Protein 3MOY (pdb70)

CATH classification: 3.90.226.10 (+1 more: 1.10.12.10)

Solvent-accessible surface area: 13734 Å² total; per-residue (Å²): 135,136,45,115,11,10,34,54,50,138,60,52,85,19,0,0,14,0,98,2,58,51,74,156,32,54,2,8,11,20,79,63,0,8,61,20,0,21,59,4,0,125,76,6,34,90,33,64,142,4,3,0,0,0,1,11,7,51,159,142,0,0,0,25,15,20,18,79,87,79,47,112,110,63,43,118,108,70,26,198,123,174,96,45,34,50,14,4,78,26,2,55,133,6,110,19,15,4,0,0,0,0,7,8,98,0,36,4,6,0,0,4,0,0,23,15,10,58,42,8,0,0,0,76,62,0,83,0,0,0,34,14,72,95,96,70,91,120,12,56,10,15,0,45,97,81,0,47,135,43,15,32,145,85,55,5,103,46,0,19,111,88,20,84,45,0,57,0,120,18,0,77,151,38,48,13,12,56,112,60,19,74,39,100,65,10,76,103,44,0,20,63,11,0,56,160,38,17,175,80,10,56,17,34,17,65,28,88,19,46,23,109,69,38,67,120,129,94,94,141,68,13,16,86,150,72,89,108,96,31,112,135,61,40,92,136,30,92,5,41,77,22,20,100,47,0,164,144,105,101,94,105,48,128,66,94,41,217

Nearest PDB structures (foldseek):
  3moy-assembly1_A  TM=1.004E+00  e=5.492E-53  Mycolicibacterium smegmatis MC2 155
  3h81-assembly1_A  TM=9.900E-01  e=4.113E-39  Mycobacterium tuberculosis
  4fjw-assembly1_D  TM=9.930E-01  e=7.197E-39  Mycobacterium tuberculosis
  1dub-assembly1_B  TM=9.863E-01  e=5.564E-36  Rattus norvegicus
  2hw5-assembly1_F  TM=9.812E-01  e=2.473E-35  Homo sapiens

Foldseek 3Di:
DDADFWDWDDPDWQEIEIEGHPVVQLSAAEPSNLVVVLVSLVVLLPDPRHQEYEQAYDQAHRHAYHRCVRVVPDDVVVCVVVVPCVSVVVSLVRQHAYEYQTHHEQEQVSLLSNLSGDAYEYAQRYKYAYAVVVVVGFHDRQLQPSVCVFQNDVVSCCRGVVVGIDGPVRCVVRGSHDYYDHSVCRVVVRVVVSVVSSQAARLVNSLVSVLVVCPSVDPPVVSVVVNVVSVVVCVVDPRVVQVVVCVVVVHDGDHDDD

Organism: Mycolicibacterium smegmatis (strain ATCC 700084 / mc(2)155) (NCBI:txid246196)

Sequence (258 aa):
TTYTTIATSRPVAGVGLIRLDRPDALNALNQQTLEAEVLDAARDFDADLEEIGAIVVTGSERAFAAGADIAEMMVTLLTPHQARERRNLLSSGWDSLTQQVRKPIVAAVAGYALGGGCELAMLCDLVIAADTARFGQPEITLGILPGLGGTQRLTRAVGKAKAMDLCLTGRSLTAEEAERVGLVSRIVPAADLLDEALAVAQRIARMSRPAGRAVKDDAINEAFERPLSSAGMRYYERDAFYAMFDTHDQTEGMTAFLEKRTPEFTDR

Secondary structure (DSSP, 8-state):
---SSEEEE--STTEEEEE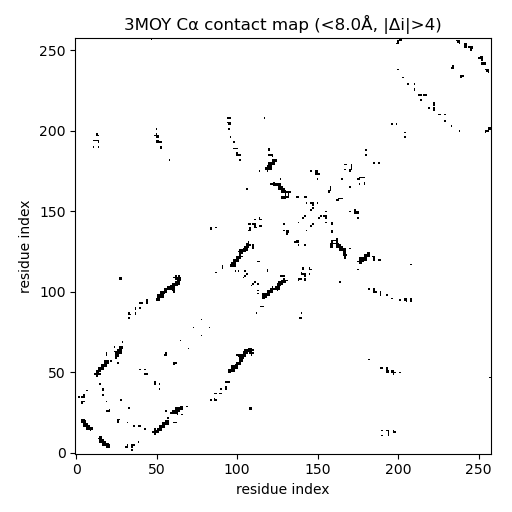E--GGGTT-B-HHHHHHHHHHHHHHHH-TT--EEEEE--SSEEEESB-HHHHTT--HHHHHHTTTTHHHHHHTT--S-EEEEE-BEEETHHHHHHHHSSEEEEETT-EEE-GGGGGT---SSSTTTHHHHHH-HHHHHHHHHH-PEEEHHHHHHTTS-SEEE-GGGHHHHHHHHHHHHHHS-HHHHHHHHHHHHHTTTS-HHHHHHHHHHHHHHHTTSHHHHHHHHHHHTTS-------

Radius of gyration: 18.88 Å; Cα contacts (8 Å, |Δi|>4): 496; chains: 1; bounding box: 62×43×39 Å

B-factor: mean 20.37, std 8.09, range [9.11, 55.42]

InterPro domains:
  IPR001753 Enoyl-CoA hydratase/isomerase-like domain [PF00378] (14-259)
  IPR014748 Enoyl-CoA hydratase, C-terminal [G3DSA:1.10.12.10] (202-259)
  IPR018376 Enoyl-CoA hydratase/isomerase, conserved site [PS00166] (100-120)
  IPR029045 ClpP/crotonase-like domain superfamily [SSF52096] (2-259)

Structure (mmCIF, N/CA/C/O backbone):
data_3MOY
#
_entry.id   3MOY
#
_cell.length_a   84.880
_cell.length_b   84.880
_cell.length_c   63.540
_cell.angle_alpha   90.000
_cell.angle_beta   90.000
_cell.angle_gamma   120.000
#
_symmetry.space_group_name_H-M   'P 63'
#
loop_
_entity.id
_entity.type
_entity.pdbx_description
1 polymer 'Probable enoyl-CoA hydratase'
2 non-polymer 'SULFATE ION'
3 non-polymer 2-AMINO-2-HYDROXYMETHYL-PROPANE-1,3-DIOL
4 non-polymer 1,2-ETHANEDIOL
5 non-polymer GLYCEROL
6 non-polymer 'SODIUM ION'
7 water water
#
loop_
_atom_site.group_PDB
_atom_site.id
_atom_site.type_symbol
_atom_site.label_atom_id
_atom_site.label_alt_id
_atom_site.label_comp_id
_atom_site.label_asym_id
_atom_site.label_entity_id
_atom_site.label_seq_id
_atom_site.pdbx_PDB_ins_code
_atom_site.Cartn_x
_atom_site.Cartn_y
_atom_site.Cartn_z
_atom_site.occupancy
_atom_site.B_iso_or_equiv
_atom_site.auth_seq_id
_atom_site.auth_comp_id
_atom_site.auth_asym_id
_atom_site.auth_atom_id
_atom_site.pdbx_PDB_model_num
ATOM 1 N N . THR A 1 6 ? 41.335 64.833 27.718 1.00 42.83 2 THR A N 1
ATOM 2 C CA . THR A 1 6 ? 39.962 64.489 27.255 1.00 42.12 2 THR A CA 1
ATOM 3 C C . THR A 1 6 ? 39.027 64.376 28.458 1.00 41.43 2 THR A C 1
ATOM 4 O O . THR A 1 6 ? 39.403 63.810 29.493 1.00 41.74 2 THR A O 1
ATOM 8 N N . THR A 1 7 ? 37.821 64.931 28.325 1.00 40.36 3 THR A N 1
ATOM 9 C CA . THR A 1 7 ? 36.810 64.802 29.375 1.00 38.75 3 THR A CA 1
ATOM 10 C C . THR A 1 7 ? 35.901 63.619 29.063 1.00 36.36 3 THR A C 1
ATOM 11 O O . THR A 1 7 ? 35.431 63.455 27.933 1.00 36.76 3 THR A O 1
ATOM 15 N N . TYR A 1 8 ? 35.672 62.791 30.072 1.00 33.39 4 TYR A N 1
ATOM 16 C CA . TYR A 1 8 ? 34.831 61.619 29.910 1.00 30.26 4 TYR A CA 1
ATOM 17 C C . TYR A 1 8 ? 33.620 61.725 30.810 1.00 29.61 4 TYR A C 1
ATOM 18 O O . TYR A 1 8 ? 33.667 62.401 31.850 1.00 30.31 4 TYR A O 1
ATOM 27 N N . THR A 1 9 ? 32.540 61.058 30.416 1.00 27.89 5 THR A N 1
ATOM 28 C CA . THR A 1 9 ? 31.297 61.092 31.182 1.00 27.66 5 THR A CA 1
ATOM 29 C C . THR A 1 9 ? 31.029 59.840 32.024 1.00 26.31 5 THR A C 1
ATOM 30 O O . THR A 1 9 ? 30.233 59.890 32.970 1.00 26.58 5 THR A O 1
ATOM 34 N N . THR A 1 10 ? 31.684 58.719 31.694 1.00 24.52 6 THR A N 1
ATOM 35 C CA . THR A 1 10 ? 31.392 57.444 32.381 1.00 23.24 6 THR A CA 1
ATOM 36 C C . THR A 1 10 ? 32.606 56.796 33.024 1.00 22.42 6 THR A C 1
ATOM 37 O O . THR A 1 10 ? 32.478 55.759 33.683 1.00 22.58 6 THR A O 1
ATOM 41 N N . ILE A 1 11 ? 33.772 57.389 32.813 1.00 22.02 7 ILE A N 1
ATOM 42 C CA . ILE A 1 11 ? 35.025 56.889 33.384 1.00 21.48 7 ILE A CA 1
ATOM 43 C C . ILE A 1 11 ? 35.891 58.034 33.897 1.00 22.60 7 ILE A C 1
ATOM 44 O O . ILE A 1 11 ? 35.709 59.199 33.509 1.00 22.91 7 ILE A O 1
ATOM 49 N N . ALA A 1 12 ? 36.836 57.698 34.772 1.00 22.57 8 ALA A N 1
ATOM 50 C CA . ALA A 1 12 ? 37.831 58.637 35.262 1.00 23.32 8 ALA A CA 1
ATOM 51 C C . ALA A 1 12 ? 39.198 58.039 34.987 1.00 23.10 8 ALA A C 1
ATOM 52 O O . ALA A 1 12 ? 39.457 56.892 35.359 1.00 23.17 8 ALA A O 1
ATOM 54 N N . THR A 1 13 ? 40.063 58.798 34.320 1.00 22.62 9 THR A N 1
ATOM 55 C CA . THR A 1 13 ? 41.415 58.344 34.029 1.00 22.33 9 THR A CA 1
ATOM 56 C C . THR A 1 13 ? 42.442 59.113 34.835 1.00 22.44 9 THR A C 1
ATOM 57 O O . THR A 1 13 ? 42.219 60.288 35.201 1.00 23.23 9 THR A O 1
ATOM 61 N N . SER A 1 14 ? 43.571 58.463 35.097 1.00 21.83 10 SER A N 1
ATOM 62 C CA . SER A 1 14 ? 44.657 59.058 35.864 1.00 21.90 10 SER A CA 1
ATOM 63 C C . SER A 1 14 ? 45.981 58.329 35.624 1.00 21.84 10 SER A C 1
ATOM 64 O O . SER A 1 14 ? 46.005 57.248 35.012 1.00 20.24 10 SER A O 1
ATOM 67 N N . ARG A 1 15 ? 47.078 58.905 36.125 1.00 22.59 11 ARG A N 1
ATOM 68 C CA . ARG A 1 15 ? 48.406 58.279 36.122 1.00 23.43 11 ARG A CA 1
ATOM 69 C C . ARG A 1 15 ? 48.902 58.233 37.566 1.00 23.52 11 ARG A C 1
ATOM 70 O O . ARG A 1 15 ? 49.724 59.077 37.995 1.00 24.10 11 ARG A O 1
ATOM 78 N N . PRO A 1 16 ? 48.384 57.278 38.360 1.00 22.91 12 PRO A N 1
ATOM 79 C CA . PRO A 1 16 ? 48.572 57.296 39.815 1.00 23.59 12 PRO A CA 1
ATOM 80 C C . PRO A 1 16 ? 49.999 56.995 40.276 1.00 23.93 12 PRO A C 1
ATOM 81 O O . PRO A 1 16 ? 50.420 57.488 41.339 1.00 25.32 12 PRO A O 1
ATOM 85 N N . VAL A 1 17 ? 50.721 56.181 39.507 1.00 23.13 13 VAL A N 1
ATOM 86 C CA . VAL A 1 17 ? 52.129 55.866 39.774 1.00 23.18 13 VAL A CA 1
ATOM 87 C C . VAL A 1 17 ? 52.857 55.891 38.436 1.00 23.02 13 VAL A C 1
ATOM 88 O O . VAL A 1 17 ? 52.224 55.753 37.368 1.00 22.40 13 VAL A O 1
ATOM 92 N N . ALA A 1 18 ? 54.176 56.061 38.488 1.00 22.65 14 ALA A N 1
ATOM 93 C CA . ALA A 1 18 ? 54.986 56.154 37.284 1.00 22.61 14 ALA A CA 1
ATOM 94 C C . ALA A 1 18 ? 54.791 54.935 36.386 1.00 22.23 14 ALA A C 1
ATOM 95 O O . ALA A 1 18 ? 54.840 53.794 36.851 1.00 22.35 14 ALA A O 1
ATOM 97 N N . GLY A 1 19 ? 54.557 55.200 35.106 1.00 21.84 15 GLY A N 1
ATOM 98 C CA . GLY A 1 19 ? 54.470 54.137 34.107 1.00 20.31 15 GLY A CA 1
ATOM 99 C C . GLY A 1 19 ? 53.120 53.459 33.969 1.00 19.44 15 GLY A C 1
ATOM 100 O O . GLY A 1 19 ? 52.994 52.558 33.145 1.00 18.14 15 GLY A O 1
ATOM 101 N N . VAL A 1 20 ? 52.137 53.868 34.769 1.00 18.49 16 VAL A N 1
ATOM 102 C CA . VAL A 1 20 ? 50.829 53.188 34.808 1.00 17.96 16 VAL A CA 1
ATOM 103 C C . VAL A 1 20 ? 49.701 54.139 34.494 1.00 17.93 16 VAL A C 1
ATOM 104 O O . VAL A 1 20 ? 49.589 55.223 35.077 1.00 18.70 16 VAL A O 1
ATOM 108 N N . GLY A 1 21 ? 48.840 53.742 33.564 1.00 17.59 17 GLY A N 1
ATOM 109 C CA . GLY A 1 21 ? 47.606 54.464 33.306 1.00 17.46 17 GLY A CA 1
ATOM 110 C C . GLY A 1 21 ? 46.431 53.730 33.915 1.00 17.58 17 GLY A C 1
ATOM 111 O O . GLY A 1 21 ? 46.315 52.509 33.726 1.00 17.39 17 GLY A O 1
ATOM 112 N N . LEU A 1 22 ? 45.590 54.444 34.657 1.00 17.49 18 LEU A N 1
ATOM 113 C CA . LEU A 1 22 ? 44.420 53.873 35.324 1.00 17.41 18 LEU A CA 1
ATOM 114 C C . LEU A 1 22 ? 43.127 54.351 34.663 1.00 17.83 18 LEU A C 1
ATOM 115 O O . LEU A 1 22 ? 42.926 55.561 34.416 1.00 18.87 18 LEU A O 1
ATOM 120 N N . ILE A 1 23 ? 42.257 53.390 34.356 1.00 16.93 19 ILE A N 1
ATOM 121 C CA . ILE A 1 23 ? 40.919 53.640 33.858 1.00 16.95 19 ILE A CA 1
ATOM 122 C C . ILE A 1 23 ? 39.940 53.133 34.914 1.00 17.56 19 ILE A C 1
ATOM 123 O O . ILE A 1 23 ? 39.898 51.935 35.183 1.00 16.71 19 ILE A O 1
ATOM 128 N N . ARG A 1 24 ? 39.187 54.038 35.536 1.00 18.39 20 ARG A N 1
ATOM 129 C CA . ARG A 1 24 ? 38.221 53.665 36.565 1.00 19.23 20 ARG A CA 1
ATOM 130 C C . ARG A 1 24 ? 36.814 53.845 36.011 1.00 19.49 20 ARG A C 1
ATOM 131 O O . ARG A 1 24 ? 36.425 54.954 35.620 1.00 19.48 20 ARG A O 1
ATOM 139 N N . LEU A 1 25 ? 36.049 52.760 35.963 1.00 18.57 21 LEU A N 1
ATOM 140 C CA . LEU A 1 25 ? 34.655 52.841 35.534 1.00 19.11 21 LEU A CA 1
ATOM 141 C C . LEU A 1 25 ? 33.853 53.618 36.588 1.00 20.11 21 LEU A C 1
ATOM 142 O O . LEU A 1 25 ? 33.995 53.368 37.791 1.00 19.69 21 LEU A O 1
ATOM 147 N N . ASP A 1 26 ? 33.008 54.545 36.124 1.00 21.07 22 ASP A N 1
ATOM 148 C CA . ASP A 1 26 ? 32.331 55.513 37.014 1.00 23.09 22 ASP A CA 1
ATOM 149 C C . ASP A 1 26 ? 30.866 55.792 36.615 1.00 23.14 22 ASP A C 1
ATOM 150 O O . ASP A 1 26 ? 30.470 56.939 36.314 1.00 24.05 22 ASP A O 1
ATOM 155 N N . ARG A 1 27 ? 30.070 54.728 36.631 1.00 22.75 23 ARG A N 1
ATOM 156 C CA . ARG A 1 27 ? 28.608 54.805 36.509 1.00 22.66 23 ARG A CA 1
ATOM 157 C C . ARG A 1 27 ? 27.996 54.200 37.775 1.00 23.47 23 ARG A C 1
ATOM 158 O O . ARG A 1 27 ? 27.360 53.165 37.721 1.00 22.17 23 ARG A O 1
ATOM 166 N N . PRO A 1 28 ? 28.184 54.855 38.938 1.00 24.44 24 PRO A N 1
ATOM 167 C CA . PRO A 1 28 ? 27.770 54.214 40.200 1.00 24.86 24 PRO A CA 1
ATOM 168 C C . PRO A 1 28 ? 26.273 53.910 40.316 1.00 25.43 24 PRO A C 1
ATOM 169 O O . PRO A 1 28 ? 25.906 52.911 40.926 1.00 25.55 24 PRO A O 1
ATOM 173 N N . ASP A 1 29 ? 25.425 54.750 39.723 1.00 25.74 25 ASP A N 1
ATOM 174 C CA . ASP A 1 29 ? 23.980 54.505 39.721 1.00 27.09 25 ASP A CA 1
ATOM 175 C C . ASP A 1 29 ? 23.595 53.234 38.978 1.00 26.08 25 ASP A C 1
ATOM 176 O O . ASP A 1 29 ? 22.545 52.646 39.255 1.00 27.21 25 ASP A O 1
ATOM 181 N N . ALA A 1 30 ? 24.451 52.823 38.042 1.00 24.5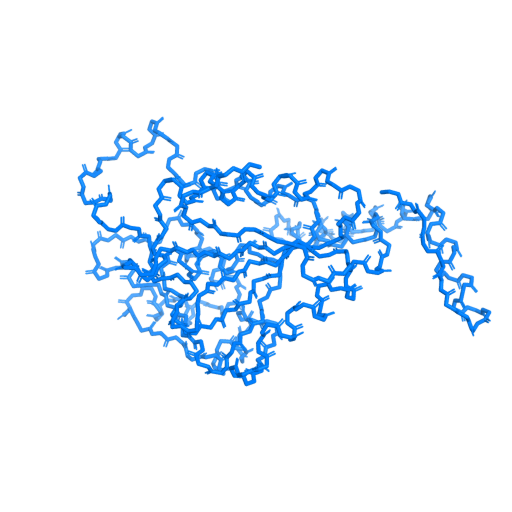2 26 ALA A N 1
ATOM 182 C CA . ALA A 1 30 ? 24.236 51.635 37.222 1.00 23.05 26 ALA A CA 1
ATOM 183 C C . ALA A 1 30 ? 25.151 50.486 37.624 1.00 22.56 26 ALA A C 1
ATOM 184 O O . ALA A 1 30 ? 25.246 49.487 36.896 1.00 21.23 26 ALA A O 1
ATOM 186 N N . LEU A 1 31 ? 25.840 50.629 38.754 1.00 21.63 27 LEU A N 1
ATOM 187 C CA . LEU A 1 31 ? 26.862 49.634 39.167 1.00 21.34 27 LEU A CA 1
ATOM 188 C C . LEU A 1 31 ? 27.838 49.343 38.022 1.00 20.28 27 LEU A C 1
ATOM 189 O O . LEU A 1 31 ? 28.237 48.189 37.815 1.00 19.22 27 LEU A O 1
ATOM 194 N N . ASN A 1 32 ? 28.202 50.395 37.284 1.00 19.74 28 ASN A N 1
ATOM 195 C CA . ASN A 1 32 ? 29.207 50.357 36.214 1.00 19.01 28 ASN A CA 1
ATOM 196 C C . ASN A 1 32 ? 28.788 49.464 35.065 1.00 18.44 28 ASN A C 1
ATOM 197 O O . ASN A 1 32 ? 29.636 48.931 34.346 1.00 18.84 28 ASN A O 1
ATOM 202 N N . ALA A 1 33 ? 27.481 49.311 34.874 1.00 18.08 29 ALA A N 1
ATOM 203 C CA . ALA A 1 33 ? 27.009 48.523 33.732 1.00 18.40 29 ALA A CA 1
ATOM 204 C C . ALA A 1 33 ? 27.620 49.071 32.441 1.00 18.83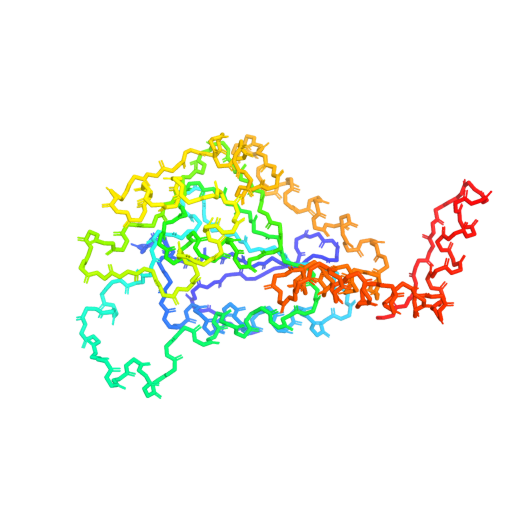 29 ALA A C 1
ATOM 205 O O . ALA A 1 33 ? 27.713 50.289 32.239 1.00 20.03 29 ALA A O 1
ATOM 207 N N . LEU A 1 34 ? 28.004 48.159 31.553 1.00 18.34 30 LEU A N 1
ATOM 208 C CA . LEU A 1 34 ? 28.655 48.534 30.307 1.00 18.94 30 LEU A CA 1
ATOM 209 C C . LEU A 1 34 ? 27.628 49.013 29.267 1.00 19.31 30 LEU A C 1
ATOM 210 O O . LEU A 1 34 ? 26.834 48.227 28.751 1.00 19.43 30 LEU A O 1
ATOM 215 N N . ASN A 1 35 ? 27.618 50.320 29.003 1.00 20.08 31 ASN A N 1
ATOM 216 C CA . ASN A 1 35 ? 26.800 50.847 27.903 1.00 20.60 31 ASN A CA 1
ATOM 217 C C . ASN A 1 35 ? 27.681 51.259 26.723 1.00 20.58 31 ASN A C 1
ATOM 218 O O . ASN A 1 35 ? 28.907 51.105 26.771 1.00 20.57 31 ASN A O 1
ATOM 223 N N . GLN A 1 36 ? 27.090 51.799 25.663 1.00 21.26 32 GLN A N 1
ATOM 224 C CA A GLN A 1 36 ? 27.846 52.167 24.462 0.50 21.73 32 GLN A CA 1
ATOM 225 C CA B GLN A 1 36 ? 27.887 52.131 24.486 0.50 21.44 32 GLN A CA 1
ATOM 226 C C . GLN A 1 36 ? 28.855 53.290 24.713 1.00 21.32 32 GLN A C 1
ATOM 227 O O . GLN A 1 36 ? 29.986 53.271 24.194 1.00 20.81 32 GLN A O 1
ATOM 238 N N . THR A 1 37 ? 28.444 54.278 25.494 1.00 21.35 33 THR A N 1
ATOM 239 C CA . THR A 1 37 ? 29.327 55.394 25.821 1.00 21.64 33 THR A CA 1
ATOM 240 C C . THR A 1 37 ? 30.558 54.903 26.585 1.00 20.77 33 THR A C 1
ATOM 241 O O . THR A 1 37 ? 31.692 55.272 26.241 1.00 20.73 33 THR A O 1
ATOM 245 N N . LEU A 1 38 ? 30.333 54.054 27.586 1.00 19.84 34 LEU A N 1
ATOM 246 C CA . LEU A 1 38 ? 31.444 53.554 28.405 1.00 19.17 34 LEU A CA 1
ATOM 247 C C . LEU A 1 38 ? 32.416 52.742 27.537 1.00 18.14 34 LEU A C 1
ATOM 248 O O . LEU A 1 38 ? 33.634 52.909 27.655 1.00 17.71 34 LEU A O 1
ATOM 253 N N . GLU A 1 39 ? 31.884 51.877 26.670 1.00 17.78 35 GLU A N 1
ATOM 254 C CA . GLU A 1 39 ? 32.689 51.147 25.710 1.00 17.38 35 GLU A CA 1
ATOM 255 C C . GLU A 1 39 ? 33.622 52.068 24.909 1.00 17.56 35 GLU A C 1
ATOM 256 O O . GLU A 1 39 ? 34.833 51.833 24.834 1.00 17.37 35 GLU A O 1
ATOM 262 N N . ALA A 1 40 ? 33.051 53.121 24.305 1.00 17.86 36 ALA A N 1
ATOM 263 C CA . ALA A 1 40 ? 33.852 54.040 23.508 1.00 17.95 36 ALA A CA 1
ATOM 264 C C . ALA A 1 40 ? 34.869 54.810 24.342 1.00 18.08 36 ALA A C 1
ATOM 265 O O . ALA A 1 40 ? 35.989 55.064 23.894 1.00 19.13 36 ALA A O 1
ATOM 267 N N . GLU A 1 41 ? 34.471 55.207 25.542 1.00 18.47 37 GLU A N 1
ATOM 268 C CA . GLU A 1 41 ? 35.374 55.957 26.408 1.00 18.54 37 GLU A CA 1
ATOM 269 C C . GLU A 1 41 ? 36.540 55.087 26.906 1.00 18.14 37 GLU A C 1
ATOM 270 O O . GLU A 1 41 ? 37.689 55.515 26.867 1.00 17.87 37 GLU A O 1
ATOM 276 N N . VAL A 1 42 ? 36.256 53.851 27.327 1.00 17.81 38 VAL A N 1
ATOM 277 C CA . VAL A 1 42 ? 37.337 52.962 27.734 1.00 17.27 38 VAL A CA 1
ATOM 278 C C . VAL A 1 42 ? 38.305 52.707 26.564 1.00 16.37 38 VAL A C 1
ATOM 279 O O . VAL A 1 42 ? 39.529 52.770 26.742 1.00 17.16 38 VAL A O 1
ATOM 283 N N . LEU A 1 43 ? 37.768 52.441 25.371 1.00 16.52 39 LEU A N 1
ATOM 284 C CA . LEU A 1 43 ? 38.611 52.215 24.191 1.00 16.90 39 LEU A CA 1
ATOM 285 C C . LEU A 1 43 ? 39.482 53.441 23.911 1.00 17.91 39 LEU A C 1
ATOM 286 O O . LEU A 1 43 ? 40.689 53.318 23.687 1.00 18.41 39 LEU A O 1
ATOM 291 N N . ASP A 1 44 ? 38.876 54.623 23.931 1.00 18.15 40 ASP A N 1
ATOM 292 C CA . ASP A 1 44 ? 39.621 55.847 23.696 1.00 18.66 40 ASP A CA 1
ATOM 293 C C . ASP A 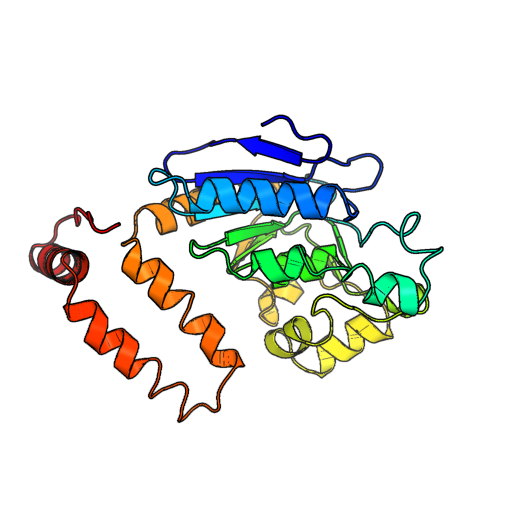1 44 ? 40.752 56.030 24.714 1.00 18.23 40 ASP A C 1
ATOM 294 O O . ASP A 1 44 ? 41.882 56.338 24.346 1.00 18.68 40 ASP A O 1
ATOM 299 N N . ALA A 1 45 ? 40.432 55.850 25.989 1.00 17.63 41 ALA A N 1
ATOM 300 C CA . ALA A 1 45 ? 41.426 56.021 27.050 1.00 18.28 41 ALA A CA 1
ATOM 301 C C . ALA A 1 45 ? 42.576 55.023 26.901 1.00 18.07 41 ALA A 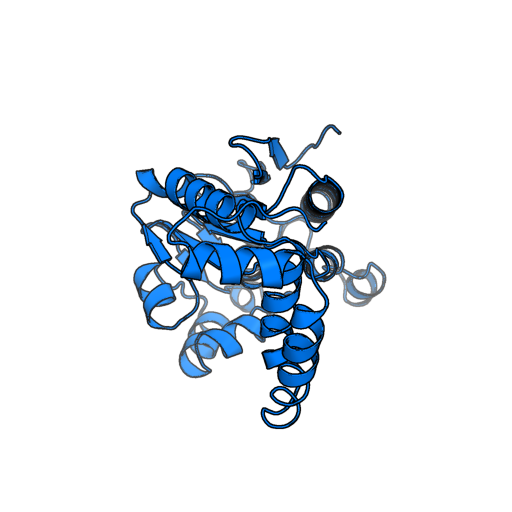C 1
ATOM 302 O O . ALA A 1 45 ? 43.744 55.368 27.102 1.00 18.81 41 ALA A O 1
ATOM 304 N N . ALA A 1 46 ? 42.228 53.777 26.570 1.00 17.34 42 ALA A N 1
ATOM 305 C CA . ALA A 1 46 ? 43.232 52.733 26.447 1.00 17.05 42 ALA A CA 1
ATOM 306 C C . ALA A 1 46 ? 44.145 52.989 25.252 1.00 16.70 42 ALA A C 1
ATOM 307 O O . ALA A 1 46 ? 45.359 52.781 25.327 1.00 16.81 42 ALA A O 1
ATOM 309 N N . ARG A 1 47 ? 43.560 53.439 24.150 1.00 17.94 43 ARG A N 1
ATOM 310 C CA . ARG A 1 47 ? 44.355 53.810 22.987 1.00 18.20 43 ARG A CA 1
ATOM 311 C C . ARG A 1 47 ? 45.309 54.967 23.273 1.00 18.76 43 ARG A C 1
ATOM 312 O O . ARG A 1 47 ? 46.459 54.926 22.835 1.00 19.49 43 ARG A O 1
ATOM 320 N N . ASP A 1 48 ? 44.852 55.953 24.049 1.00 18.93 44 ASP A N 1
ATOM 321 C CA . ASP A 1 48 ? 45.729 57.066 24.439 1.00 19.56 44 ASP A CA 1
ATOM 322 C C . ASP A 1 48 ? 46.882 56.580 25.308 1.00 19.19 44 ASP A C 1
ATOM 323 O O . ASP A 1 48 ? 48.031 56.977 25.088 1.00 19.87 44 ASP A O 1
ATOM 328 N N . PHE A 1 49 ? 46.592 55.705 26.281 1.00 17.96 45 PHE A N 1
ATOM 329 C CA . PHE A 1 49 ? 47.657 55.148 27.105 1.00 17.89 45 PHE A CA 1
ATOM 330 C C . PHE A 1 49 ? 48.629 54.279 26.289 1.00 17.02 45 PHE A C 1
ATOM 331 O O . PHE A 1 49 ? 49.832 54.312 26.528 1.00 17.58 45 PHE A O 1
ATOM 339 N N . ASP A 1 50 ? 48.106 53.526 25.308 1.00 17.72 46 ASP A N 1
ATOM 340 C CA . ASP A 1 50 ? 48.941 52.685 24.450 1.00 18.46 46 ASP A CA 1
ATOM 341 C C . ASP A 1 50 ? 49.903 53.540 23.615 1.00 19.24 46 ASP A C 1
ATOM 342 O O . ASP A 1 50 ? 51.031 53.122 23.361 1.00 20.01 46 ASP A O 1
ATOM 347 N N . ALA A 1 51 ? 49.453 54.741 23.229 1.00 20.72 47 ALA A N 1
ATOM 348 C CA . ALA A 1 51 ? 50.268 55.653 22.419 1.00 21.82 47 ALA A CA 1
ATOM 349 C C . ALA A 1 51 ? 51.243 56.489 23.258 1.00 22.72 47 ALA A C 1
ATOM 350 O O . ALA A 1 51 ? 52.135 57.139 22.697 1.00 24.13 47 ALA A O 1
ATOM 352 N N . ASP A 1 52 ? 51.050 56.516 24.577 1.00 22.67 48 ASP A N 1
ATOM 353 C CA . ASP A 1 52 ? 51.881 57.328 25.474 1.00 23.48 48 ASP A CA 1
ATOM 354 C C . ASP A 1 52 ? 53.148 56.582 25.863 1.00 23.71 48 ASP A C 1
ATOM 355 O O . ASP A 1 52 ? 53.094 55.587 26.604 1.00 22.60 48 ASP A O 1
ATOM 360 N N . LEU A 1 53 ? 54.283 57.083 25.374 1.00 24.30 49 LEU A N 1
ATOM 361 C CA . LEU A 1 53 ? 55.581 56.457 25.581 1.00 24.42 49 LEU A CA 1
ATOM 362 C C . LEU A 1 53 ? 55.938 56.254 27.058 1.00 24.27 49 LEU A C 1
ATOM 363 O O . LEU A 1 53 ? 56.642 55.311 27.393 1.00 24.53 49 LEU A O 1
ATOM 365 N N . GLU A 1 54 ? 55.426 57.121 27.930 1.00 24.16 50 GLU A N 1
ATOM 366 C CA A GLU A 1 54 ? 55.722 57.077 29.368 0.50 23.91 50 GLU A CA 1
ATOM 367 C CA B GLU A 1 54 ? 55.762 57.045 29.357 0.50 24.01 50 GLU A CA 1
ATOM 368 C C . GLU A 1 54 ? 54.987 55.952 30.105 1.00 22.88 50 GLU A C 1
ATOM 369 O O . GLU A 1 54 ? 55.338 55.601 31.230 1.00 22.47 50 GLU A O 1
ATOM 380 N N . ILE A 1 55 ? 53.966 55.387 29.465 1.00 20.62 51 ILE A N 1
ATOM 381 C CA . ILE A 1 55 ? 53.120 54.366 30.087 1.00 19.40 51 ILE A CA 1
ATOM 382 C C . ILE A 1 55 ? 53.546 52.970 29.619 1.00 18.45 51 ILE A C 1
ATOM 383 O O . ILE A 1 55 ? 53.718 52.729 28.420 1.00 19.02 51 ILE A O 1
ATOM 388 N N . GLY A 1 56 ? 53.690 52.048 30.570 1.00 17.64 52 GLY A N 1
ATOM 389 C CA . GLY A 1 56 ? 54.091 50.666 30.267 1.00 16.89 52 GLY A CA 1
ATOM 390 C C . GLY A 1 56 ? 53.005 49.617 30.497 1.00 16.01 52 GLY A C 1
ATOM 391 O O . GLY A 1 56 ? 53.120 48.477 30.058 1.00 16.16 52 GLY A O 1
ATOM 392 N N . ALA A 1 57 ? 51.978 50.006 31.233 1.00 15.58 53 ALA A N 1
ATOM 393 C CA . ALA A 1 57 ? 50.868 49.089 31.549 1.00 14.70 53 ALA A CA 1
ATOM 394 C C . ALA A 1 57 ? 49.645 49.891 31.932 1.00 15.04 53 ALA A C 1
ATOM 395 O O . ALA A 1 57 ? 49.738 51.043 32.428 1.00 15.71 53 ALA A O 1
ATOM 397 N N . ILE A 1 58 ? 48.483 49.283 31.709 1.00 15.09 54 ILE A N 1
ATOM 398 C CA . ILE A 1 58 ? 47.195 49.906 31.958 1.00 14.48 54 ILE A CA 1
ATOM 399 C C . ILE A 1 58 ? 46.423 49.065 32.990 1.00 15.04 54 ILE A C 1
ATOM 400 O O . ILE A 1 58 ? 46.476 47.842 32.944 1.00 14.21 54 ILE A O 1
ATOM 405 N N . VAL A 1 59 ? 45.722 49.728 33.912 1.00 14.76 55 VAL A N 1
ATOM 406 C CA . VAL A 1 59 ? 44.851 49.075 34.896 1.00 14.18 55 VAL A CA 1
ATOM 407 C C . VAL A 1 59 ? 43.429 49.535 34.663 1.00 14.39 55 VAL A C 1
ATOM 408 O O . VAL A 1 59 ? 43.204 50.740 34.485 1.00 15.60 55 VAL A O 1
ATOM 412 N N . VAL A 1 60 ? 42.493 48.588 34.604 1.00 14.34 56 VAL A N 1
ATOM 413 C CA . VAL A 1 60 ? 41.069 48.878 34.511 1.00 14.38 56 VAL A CA 1
ATOM 414 C C . VAL A 1 60 ? 40.444 48.423 35.824 1.00 15.00 56 VAL A C 1
ATOM 415 O O . VAL A 1 60 ? 40.673 47.297 36.248 1.00 13.82 56 VAL A O 1
ATOM 419 N N . THR A 1 61 ? 39.680 49.297 36.478 1.00 15.22 57 THR A N 1
ATOM 420 C CA . THR A 1 61 ? 39.007 48.937 37.733 1.00 15.62 57 THR A CA 1
ATOM 421 C C . THR A 1 61 ? 37.637 49.616 37.805 1.00 16.10 57 THR A C 1
ATOM 422 O O . THR A 1 61 ? 37.345 50.521 37.019 1.00 16.20 57 THR A O 1
ATOM 426 N N . GLY A 1 62 ? 36.796 49.146 38.724 1.00 16.51 58 GLY A N 1
ATOM 427 C CA . GLY A 1 62 ? 35.490 49.795 38.984 1.00 17.57 58 GLY A CA 1
ATOM 428 C C . GLY A 1 62 ? 35.495 50.415 40.371 1.00 18.95 58 GLY A C 1
ATOM 429 O O . GLY A 1 62 ? 36.468 51.040 40.788 1.00 20.09 58 GLY A O 1
ATOM 430 N N . SER A 1 63 ? 34.414 50.191 41.108 1.00 19.62 59 SER A N 1
ATOM 431 C CA . SER A 1 63 ? 34.314 50.669 42.486 1.00 20.66 59 SER A CA 1
ATOM 432 C C . SER A 1 63 ? 34.506 49.495 43.426 1.00 21.87 59 SER A C 1
ATOM 433 O O . SER A 1 63 ? 34.648 48.345 42.996 1.00 22.49 59 SER A O 1
ATOM 436 N N . GLU A 1 64 ? 34.477 49.775 44.724 1.00 22.58 60 GLU A N 1
ATOM 437 C CA . GLU A 1 64 ? 34.522 48.719 45.732 1.00 23.70 60 GLU A CA 1
ATOM 438 C C . GLU A 1 64 ? 33.359 47.752 45.630 1.00 22.35 60 GLU A C 1
ATOM 439 O O . GLU A 1 64 ? 33.487 46.565 45.979 1.00 22.83 60 GLU A O 1
ATOM 445 N N . ARG A 1 65 ? 32.226 48.255 45.141 1.00 21.87 61 ARG A N 1
ATOM 446 C CA . ARG A 1 65 ? 31.001 47.481 45.092 1.00 21.27 61 ARG A CA 1
ATOM 447 C C . ARG A 1 65 ? 30.892 46.679 43.788 1.00 20.29 61 ARG A C 1
ATOM 448 O O . ARG A 1 65 ? 30.370 45.560 43.782 1.00 19.86 61 ARG A O 1
ATOM 456 N N . ALA A 1 66 ? 31.396 47.260 42.700 1.00 18.71 62 ALA A N 1
ATOM 457 C CA . ALA A 1 66 ? 31.258 46.633 41.386 1.00 18.12 62 ALA A CA 1
ATOM 458 C C . ALA A 1 66 ? 32.357 47.019 40.407 1.00 17.48 62 ALA A C 1
ATOM 459 O O . ALA A 1 66 ? 32.606 48.204 40.145 1.00 17.31 62 ALA A O 1
ATOM 461 N N . PHE A 1 67 ? 33.007 45.995 39.856 1.00 16.87 63 PHE A N 1
ATOM 462 C CA . PHE A 1 67 ? 33.850 46.180 38.693 1.00 15.21 63 PHE A CA 1
ATOM 463 C C . PHE A 1 67 ? 32.904 46.577 37.563 1.00 15.47 63 PHE A C 1
ATOM 464 O O . PHE A 1 67 ? 33.024 47.678 37.017 1.00 14.86 63 PHE A O 1
ATOM 472 N N . ALA A 1 68 ? 31.949 45.710 37.228 1.00 14.53 64 ALA A N 1
ATOM 473 C CA . ALA A 1 68 ? 30.850 46.057 36.318 1.00 15.39 64 ALA A CA 1
ATOM 474 C C . ALA A 1 68 ? 29.791 44.999 36.454 1.00 15.92 64 ALA A C 1
ATOM 475 O O . ALA A 1 68 ? 30.049 43.808 36.206 1.00 15.29 64 ALA A O 1
ATOM 477 N N . ALA A 1 69 ? 28.587 45.403 36.870 1.00 15.88 65 ALA A N 1
ATOM 478 C CA . ALA A 1 69 ? 27.489 44.472 36.999 1.00 17.07 65 ALA A CA 1
ATOM 479 C C . ALA A 1 69 ? 26.677 44.465 35.715 1.00 17.10 65 ALA A C 1
ATOM 480 O O . ALA A 1 69 ? 25.642 45.140 35.606 1.00 18.60 65 ALA A O 1
ATOM 482 N N . GLY A 1 70 ? 27.161 43.708 34.736 1.00 16.53 66 GLY A N 1
ATOM 483 C CA . GLY A 1 70 ? 26.409 43.462 33.493 1.00 16.01 66 GLY A CA 1
ATOM 484 C C . GLY A 1 70 ? 26.691 44.455 32.389 1.00 16.58 66 GLY A C 1
ATOM 485 O O . GLY A 1 70 ? 27.336 45.478 32.607 1.00 17.65 66 GLY A O 1
ATOM 486 N N . ALA A 1 71 ? 26.216 44.131 31.189 1.00 16.85 67 ALA A N 1
ATOM 487 C CA . ALA A 1 71 ? 25.985 45.139 30.161 1.00 18.38 67 ALA A CA 1
ATOM 488 C C . ALA A 1 71 ? 24.724 45.914 30.563 1.00 18.68 67 ALA A C 1
ATOM 489 O O . ALA A 1 71 ? 23.895 45.403 31.315 1.00 19.49 67 ALA A O 1
ATOM 491 N N . ASP A 1 72 ? 24.577 47.133 30.059 1.00 18.80 68 ASP A N 1
ATOM 492 C CA . ASP A 1 72 ? 23.431 47.983 30.411 1.00 19.41 68 ASP A CA 1
ATOM 493 C C . ASP A 1 72 ? 22.142 47.450 29.773 1.00 19.72 68 ASP A C 1
ATOM 494 O O . ASP A 1 72 ? 21.999 47.443 28.549 1.00 20.02 68 ASP A O 1
ATOM 499 N N . ILE A 1 73 ? 21.231 46.965 30.605 1.00 19.71 69 ILE A N 1
ATOM 500 C CA . ILE A 1 73 ? 20.041 46.263 30.110 1.00 20.26 69 ILE A CA 1
ATOM 501 C C . ILE A 1 73 ? 18.991 47.240 29.580 1.00 20.80 69 ILE A C 1
ATOM 502 O O . ILE A 1 73 ? 18.268 46.926 28.613 1.00 20.68 69 ILE A O 1
ATOM 507 N N . ALA A 1 74 ? 18.910 48.429 30.172 1.00 21.71 70 ALA A N 1
ATOM 508 C CA . ALA A 1 74 ? 17.986 49.440 29.635 1.00 22.56 70 ALA A CA 1
ATOM 509 C C . ALA A 1 74 ? 18.319 49.744 28.160 1.00 22.99 70 ALA A C 1
ATOM 510 O O . ALA A 1 74 ? 17.427 49.940 27.318 1.00 23.56 70 ALA A O 1
ATOM 512 N N . GLU A 1 75 ? 19.608 49.724 27.828 1.00 22.70 71 GLU A N 1
ATOM 513 C CA . GLU A 1 75 ? 20.059 49.949 26.465 1.00 22.80 71 GLU A CA 1
ATOM 514 C C . GLU A 1 75 ? 19.831 48.752 25.546 1.00 22.96 71 GLU A C 1
ATOM 515 O O . GLU A 1 75 ? 19.554 48.936 24.363 1.00 24.58 71 GLU A O 1
ATOM 521 N N . MET A 1 76 ? 19.955 47.537 26.082 1.00 21.09 72 MET A N 1
ATOM 522 C CA A MET A 1 76 ? 19.816 46.352 25.227 0.50 21.30 72 MET A CA 1
ATOM 523 C CA B MET A 1 76 ? 19.829 46.278 25.316 0.50 21.16 72 MET A CA 1
ATOM 524 C C . MET A 1 76 ? 18.384 45.870 25.027 1.00 20.99 72 MET A C 1
ATOM 525 O O . MET A 1 76 ? 18.102 45.174 24.047 1.00 20.37 72 MET A O 1
ATOM 534 N N . VAL A 1 77 ? 17.467 46.246 25.921 1.00 20.93 73 VAL A N 1
ATOM 535 C CA . VAL A 1 77 ? 16.127 45.662 25.875 1.00 20.47 73 VAL A CA 1
ATOM 536 C C . VAL A 1 77 ? 15.419 45.830 24.519 1.00 21.26 73 VAL A C 1
ATOM 537 O O . VAL A 1 77 ? 14.714 44.930 24.067 1.00 21.05 73 VAL A O 1
A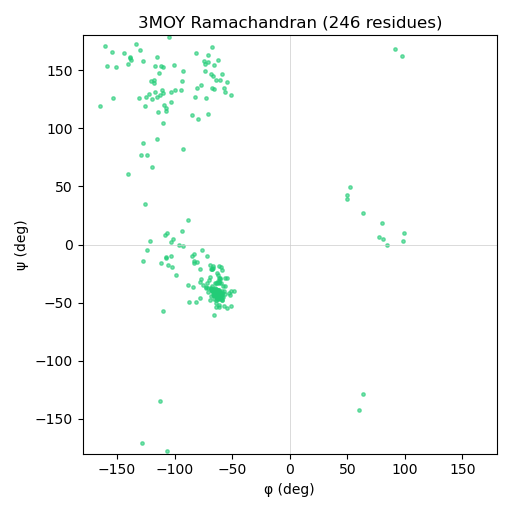TOM 541 N N . THR A 1 78 ? 15.663 46.965 23.877 1.00 21.86 74 THR A N 1
ATOM 542 C CA . THR A 1 78 ? 14.978 47.308 22.633 1.00 22.95 74 THR A CA 1
ATOM 543 C C . THR A 1 78 ? 15.726 46.878 21.379 1.00 22.04 74 THR A C 1
ATOM 544 O O . THR A 1 78 ? 15.238 47.083 20.263 1.00 23.38 74 THR A O 1
ATOM 548 N N . LEU A 1 79 ? 16.902 46.273 21.558 1.00 21.02 75 LEU A N 1
ATOM 549 C CA A LEU A 1 79 ? 17.735 45.868 20.437 0.50 20.00 75 LEU A CA 1
ATOM 550 C CA B LEU A 1 79 ? 17.739 45.855 20.429 0.50 19.82 75 LEU A CA 1
ATOM 551 C C . LEU A 1 79 ? 17.086 44.785 19.570 1.00 19.51 75 LEU A C 1
ATOM 552 O O . LEU A 1 79 ? 16.361 43.909 20.062 1.00 19.24 75 LEU A O 1
ATOM 561 N N . THR A 1 80 ? 17.346 44.854 18.271 1.00 18.47 76 THR A N 1
ATOM 562 C CA . THR A 1 80 ? 16.903 43.842 17.327 1.00 16.65 76 THR A CA 1
ATOM 563 C C . THR A 1 80 ? 18.154 43.172 16.746 1.00 16.01 76 THR A C 1
ATOM 564 O O . THR A 1 80 ? 19.249 43.729 16.852 1.00 16.28 76 THR A O 1
ATOM 568 N N . PRO A 1 81 ? 18.012 41.978 16.162 1.00 15.82 77 PRO A N 1
ATOM 569 C CA . PRO A 1 81 ? 19.201 41.359 15.562 1.00 16.23 77 PRO A CA 1
ATOM 570 C C . PRO A 1 81 ? 19.847 42.191 14.481 1.00 16.57 77 PRO A C 1
ATOM 571 O O . PRO A 1 81 ? 21.070 42.253 14.395 1.00 16.19 77 PRO A O 1
ATOM 575 N N . HIS A 1 82 ? 19.042 42.805 13.617 1.00 16.39 78 HIS A N 1
ATOM 576 C CA . HIS A 1 82 ? 19.645 43.598 12.566 1.00 16.65 78 HIS A CA 1
ATOM 577 C C . HIS A 1 82 ? 20.324 44.849 13.086 1.00 16.20 78 HIS A C 1
ATOM 578 O O . HIS A 1 82 ? 21.384 45.219 12.587 1.00 15.50 78 HIS A O 1
ATOM 585 N N . GLN A 1 83 ? 19.748 45.524 14.087 1.00 15.59 79 GLN A N 1
ATOM 586 C CA . GLN A 1 83 ? 20.405 46.698 14.623 1.00 16.53 79 GLN A CA 1
ATOM 587 C C . GLN A 1 83 ? 21.703 46.314 15.338 1.00 16.33 79 GLN A C 1
ATOM 588 O O . GLN A 1 83 ? 22.688 47.029 15.241 1.00 17.62 79 GLN A O 1
ATOM 594 N N . ALA A 1 84 ? 21.687 45.194 16.055 1.00 15.87 80 ALA A N 1
ATOM 595 C CA . ALA A 1 84 ? 22.894 44.757 16.762 1.00 16.13 80 ALA A CA 1
ATOM 596 C C . ALA A 1 84 ? 24.003 44.490 15.752 1.00 16.06 80 ALA A C 1
ATOM 597 O O . ALA A 1 84 ? 25.143 44.920 15.945 1.00 16.16 80 ALA A O 1
ATOM 599 N N . ARG A 1 85 ? 23.665 43.817 14.656 1.00 16.02 81 ARG A N 1
ATOM 600 C CA . ARG A 1 85 ? 24.646 43.522 13.624 1.00 15.80 81 ARG A CA 1
ATOM 601 C C . ARG A 1 85 ? 25.096 44.782 12.866 1.00 17.16 81 ARG A C 1
ATOM 602 O O . ARG A 1 85 ? 26.287 45.023 12.696 1.00 17.70 81 ARG A O 1
ATOM 610 N N . GLU A 1 86 ? 24.145 45.605 12.434 1.00 16.42 82 GLU A N 1
ATOM 611 C CA . GLU A 1 86 ? 24.495 46.845 11.715 1.00 17.06 82 GLU A CA 1
ATOM 612 C C . GLU A 1 86 ? 25.364 47.813 12.521 1.00 17.40 82 GLU A C 1
ATOM 613 O O . GLU A 1 86 ? 26.215 48.500 11.943 1.00 18.46 82 GLU A O 1
ATOM 619 N N . ARG A 1 87 ? 25.173 47.863 13.848 1.00 17.25 83 ARG A N 1
ATOM 620 C CA A ARG A 1 87 ? 25.950 48.749 14.720 0.50 17.56 83 ARG A CA 1
ATOM 621 C CA B ARG A 1 87 ? 25.973 48.761 14.674 0.50 17.67 83 ARG A CA 1
ATOM 622 C C . ARG A 1 87 ? 27.250 48.092 15.169 1.00 17.49 83 ARG A C 1
ATOM 623 O O . ARG A 1 87 ? 28.023 48.709 15.904 1.00 18.65 83 ARG A O 1
ATOM 638 N N . ASN A 1 88 ? 27.500 46.875 14.758 1.00 16.93 84 ASN A N 1
ATOM 639 C CA . ASN A 1 88 ? 28.675 46.149 15.192 1.00 17.24 84 ASN A CA 1
ATOM 640 C C . ASN A 1 88 ? 28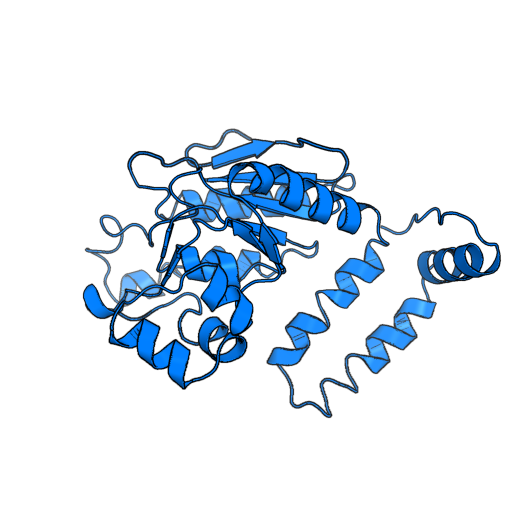.778 46.156 16.723 1.00 16.86 84 ASN A C 1
ATOM 641 O O . ASN A 1 88 ? 29.788 46.448 17.272 1.00 16.05 84 ASN A O 1
ATOM 646 N N . LEU A 1 89 ? 27.698 45.823 17.380 1.00 16.13 85 LEU A N 1
ATOM 647 C CA . LEU A 1 89 ? 27.644 45.916 18.814 1.00 16.92 85 LEU A CA 1
ATOM 648 C C . LEU A 1 89 ? 28.765 45.081 19.442 1.00 15.82 85 LEU A C 1
ATOM 649 O O . LEU A 1 89 ? 28.986 43.991 19.049 1.00 16.27 85 LEU A O 1
ATOM 654 N N . LEU A 1 90 ? 29.428 45.700 20.414 1.00 16.12 86 LEU A N 1
ATOM 655 C CA . LEU A 1 90 ? 30.527 45.102 21.229 1.00 15.47 86 LEU A CA 1
ATOM 656 C C . LEU A 1 90 ? 31.866 45.130 20.507 1.00 16.16 86 LEU A C 1
ATOM 657 O O . LEU A 1 90 ? 32.876 44.673 21.050 1.00 15.21 86 LEU A O 1
ATOM 662 N N . SER A 1 91 ? 31.919 45.742 19.349 1.00 16.58 87 SER A N 1
ATOM 663 C CA A SER A 1 91 ? 33.151 45.794 18.530 0.70 16.66 87 SER A CA 1
ATOM 664 C CA B SER A 1 91 ? 33.134 45.852 18.586 0.30 16.78 87 SER A CA 1
ATOM 665 C C . SER A 1 91 ? 34.214 46.708 19.192 1.00 16.66 87 SER A C 1
ATOM 666 O O . SER A 1 91 ? 35.355 46.549 18.888 1.00 16.99 87 SER A O 1
ATOM 671 N N . GLY A 1 92 ? 33.791 47.651 20.000 1.00 16.61 88 GLY A N 1
ATOM 672 C CA . GLY A 1 92 ? 34.748 48.492 20.720 1.00 16.06 88 GLY A CA 1
ATOM 673 C C . GLY A 1 92 ? 35.523 47.656 21.721 1.00 16.40 88 GLY A C 1
ATOM 674 O O . GLY A 1 92 ? 36.752 47.774 21.843 1.00 16.35 88 GLY A O 1
ATOM 675 N N . TRP A 1 93 ? 34.805 46.783 22.427 1.00 16.12 89 TRP A N 1
ATOM 676 C CA . TRP A 1 93 ? 35.469 45.865 23.350 1.00 15.99 89 TRP A CA 1
ATOM 677 C C . TRP A 1 93 ? 36.406 44.924 22.615 1.00 15.76 89 TRP A C 1
ATOM 678 O O . TRP A 1 93 ? 37.499 44.637 23.105 1.00 16.31 89 TRP A O 1
ATOM 689 N N . ASP A 1 94 ? 36.022 44.437 21.437 1.00 15.13 90 ASP A N 1
ATOM 690 C CA . ASP A 1 94 ? 36.928 43.643 20.600 1.00 16.14 90 ASP A CA 1
ATOM 691 C C . ASP A 1 94 ? 38.187 44.428 20.244 1.00 16.57 90 ASP A C 1
ATOM 692 O O . ASP A 1 94 ? 39.300 43.888 20.265 1.00 16.89 90 ASP A O 1
ATOM 697 N N . SER A 1 95 ? 38.023 45.711 19.905 1.00 17.07 91 SER A N 1
ATOM 698 C CA . SER A 1 95 ? 39.170 46.569 19.582 1.00 16.37 91 SER A CA 1
ATOM 699 C C . SER A 1 95 ? 40.135 46.724 20.757 1.00 16.32 91 SER A C 1
ATOM 700 O O . SER A 1 95 ? 41.331 46.914 20.542 1.00 16.10 91 SER A O 1
ATOM 703 N N . LEU A 1 96 ? 39.612 46.619 21.977 1.00 16.01 92 LEU A N 1
ATOM 704 C CA . LEU A 1 96 ? 40.450 46.751 23.159 1.00 16.00 92 LEU A CA 1
ATOM 705 C C . LEU A 1 96 ? 41.494 45.636 23.181 1.00 16.42 92 LEU A C 1
ATOM 706 O O . LEU A 1 96 ? 42.586 45.825 23.750 1.00 16.82 92 LEU A O 1
ATOM 711 N N . THR A 1 97 ? 41.193 44.503 22.545 1.00 16.26 93 THR A N 1
ATOM 712 C CA . THR A 1 97 ? 42.121 43.367 22.525 1.00 16.95 93 THR A CA 1
ATOM 713 C C . THR A 1 97 ? 43.324 43.647 21.636 1.00 16.86 93 THR A C 1
ATOM 714 O O . THR A 1 97 ? 44.319 42.888 21.702 1.00 18.37 93 THR A O 1
ATOM 718 N N . GLN A 1 98 ? 43.263 44.752 20.856 1.00 16.54 94 GLN A N 1
ATOM 719 C CA A GLN A 1 98 ? 44.367 45.146 19.965 0.70 17.08 94 GLN A CA 1
ATOM 720 C CA B GLN A 1 98 ? 44.342 45.167 19.952 0.30 17.01 94 GLN A CA 1
ATOM 721 C C . GLN A 1 98 ? 45.347 46.131 20.601 1.00 17.46 94 GLN A C 1
ATOM 722 O O . GLN A 1 98 ? 46.354 46.501 19.991 1.00 17.83 94 GLN A O 1
ATOM 733 N N . VAL A 1 99 ? 45.070 46.549 21.827 1.00 15.79 95 VAL A N 1
ATOM 734 C CA . VAL A 1 99 ? 46.011 47.396 22.565 1.00 15.75 95 VAL A CA 1
ATOM 735 C C . VAL A 1 99 ? 47.270 46.549 22.839 1.00 15.46 95 VAL A C 1
ATOM 736 O O . VAL A 1 99 ? 47.179 45.383 23.247 1.00 15.75 95 VAL A O 1
ATOM 740 N N . ARG A 1 100 ? 48.450 47.129 22.592 1.00 15.62 96 ARG A N 1
ATOM 741 C CA . ARG A 1 100 ? 49.687 46.356 22.604 1.00 16.13 96 ARG A CA 1
ATOM 742 C C . ARG A 1 100 ? 50.310 46.157 23.982 1.00 15.35 96 ARG A C 1
ATOM 743 O O . ARG A 1 100 ? 50.864 45.072 24.246 1.00 14.90 96 ARG A O 1
ATOM 751 N N . LYS A 1 101 ? 50.211 47.176 24.841 1.00 15.40 97 LYS A N 1
ATOM 752 C CA . LYS A 1 101 ? 50.700 47.100 26.223 1.00 15.41 97 LYS A CA 1
ATOM 753 C C . LYS A 1 101 ? 49.779 46.224 27.070 1.00 14.33 97 LYS A C 1
ATOM 754 O O . LYS A 1 101 ? 48.579 46.097 26.786 1.00 13.27 97 LYS A O 1
ATOM 760 N N . PRO A 1 102 ? 50.319 45.649 28.148 1.00 13.57 98 PRO A N 1
ATOM 761 C CA . PRO A 1 102 ? 49.490 44.812 29.014 1.00 13.12 98 PRO A CA 1
ATOM 762 C C . PRO A 1 102 ? 48.408 45.599 29.749 1.00 12.67 98 PRO A C 1
ATOM 763 O O . PRO A 1 102 ? 48.611 46.763 30.144 1.00 14.12 98 PRO A O 1
ATOM 767 N N . ILE A 1 103 ? 47.260 44.943 29.929 1.00 12.96 99 ILE A N 1
ATOM 768 C CA . ILE A 1 103 ? 46.126 45.472 30.656 1.00 13.55 99 ILE A CA 1
ATOM 769 C C . ILE A 1 103 ? 45.818 44.551 31.840 1.00 13.52 99 ILE A C 1
ATOM 770 O O . ILE A 1 103 ? 45.602 43.350 31.666 1.00 13.23 99 ILE A O 1
ATOM 775 N N . VAL A 1 104 ? 45.792 45.147 33.034 1.00 12.98 100 VAL A N 1
ATOM 776 C CA . VAL A 1 104 ? 45.534 44.438 34.290 1.00 12.96 100 VAL A CA 1
ATOM 777 C C . VAL A 1 104 ? 44.135 44.840 34.748 1.00 13.39 100 VAL A C 1
ATOM 778 O O . VAL A 1 104 ? 43.875 46.031 34.983 1.00 13.70 100 VAL A O 1
ATOM 782 N N . ALA A 1 105 ? 43.221 43.877 34.834 1.00 12.90 101 ALA A N 1
ATOM 783 C CA . ALA A 1 105 ? 41.925 44.130 35.468 1.00 12.56 101 ALA A CA 1
ATOM 784 C C . ALA A 1 105 ? 42.030 44.013 36.967 1.00 14.01 101 ALA A C 1
ATOM 785 O O . ALA A 1 105 ? 42.545 43.010 37.465 1.00 14.98 101 ALA A O 1
ATOM 787 N N . ALA A 1 106 ? 41.594 45.042 37.698 1.00 13.38 102 ALA A N 1
ATOM 788 C CA . ALA A 1 106 ? 41.568 44.987 39.154 1.00 13.60 102 ALA A CA 1
ATOM 789 C C . ALA A 1 106 ? 40.097 44.931 39.590 1.00 13.81 102 ALA A C 1
ATOM 790 O O . ALA A 1 106 ? 39.361 45.933 39.517 1.00 14.44 102 ALA A O 1
ATOM 792 N N . VAL A 1 107 ? 39.656 43.741 40.008 1.00 13.36 103 VAL A N 1
ATOM 793 C CA . VAL A 1 107 ? 38.234 43.452 40.163 1.00 13.54 103 VAL A CA 1
ATOM 794 C C . VAL A 1 107 ? 37.815 43.371 41.624 1.00 14.05 103 VAL A C 1
ATOM 795 O O . VAL A 1 107 ? 38.268 42.481 42.354 1.00 14.42 103 VAL A O 1
ATOM 799 N N . ALA A 1 108 ? 36.966 44.305 42.054 1.00 15.48 104 ALA A N 1
ATOM 800 C CA . ALA A 1 108 ? 36.317 44.216 43.357 1.00 16.82 104 ALA A CA 1
ATOM 801 C C . ALA A 1 108 ? 34.826 44.026 43.164 1.00 15.92 104 ALA A C 1
ATOM 802 O O . ALA A 1 108 ? 34.245 44.523 42.197 1.00 17.29 104 ALA A O 1
ATOM 804 N N . GLY A 1 109 ? 34.192 43.305 44.085 1.00 16.75 105 GLY A N 1
ATOM 805 C CA . GLY A 1 109 ? 32.739 43.171 44.033 1.00 16.10 105 GLY A CA 1
ATOM 806 C C . GLY A 1 109 ? 32.247 42.529 42.749 1.00 16.45 105 GLY A C 1
ATOM 807 O O . GLY A 1 109 ? 32.897 41.633 42.230 1.00 16.67 105 GLY A O 1
ATOM 808 N N . TYR A 1 110 ? 31.117 42.984 42.219 1.00 16.44 106 TYR A N 1
ATOM 809 C CA . TYR A 1 110 ? 30.486 42.287 41.080 1.00 16.67 106 TYR A CA 1
ATOM 810 C C . TYR A 1 110 ? 31.204 42.460 39.743 1.00 15.78 106 TYR A C 1
ATOM 811 O O . TYR A 1 110 ? 31.437 43.591 39.283 1.00 16.59 106 TYR A O 1
ATOM 820 N N . ALA A 1 111 ? 31.527 41.320 39.120 1.00 15.48 107 ALA A N 1
ATOM 821 C CA . ALA A 1 111 ? 31.970 41.294 37.727 1.00 15.05 107 ALA A CA 1
ATOM 822 C C . ALA A 1 111 ? 31.073 40.271 37.049 1.00 14.41 107 ALA A C 1
ATOM 823 O O . ALA A 1 111 ? 31.376 39.075 36.985 1.00 14.14 107 ALA A O 1
ATOM 825 N N . LEU A 1 112 ? 29.928 40.758 36.585 1.00 13.85 108 LEU A N 1
ATOM 826 C CA . LEU A 1 112 ? 28.852 39.907 36.062 1.00 13.77 108 LEU A CA 1
ATOM 827 C C . LEU A 1 112 ? 28.587 40.202 34.601 1.00 12.77 108 LEU A C 1
ATOM 828 O O . LEU A 1 112 ? 28.616 41.352 34.172 1.00 14.51 108 LEU A O 1
ATOM 833 N N . GLY A 1 113 ? 28.313 39.163 33.822 1.00 12.89 109 GLY A N 1
ATOM 834 C CA . GLY A 1 113 ? 27.884 39.375 32.433 1.00 12.94 109 GLY A CA 1
ATOM 835 C C . GLY A 1 113 ? 28.996 40.046 31.672 1.00 13.59 109 GLY A C 1
ATOM 836 O O . GLY A 1 113 ? 30.140 39.581 31.690 1.00 12.64 109 GLY A O 1
ATOM 837 N N . GLY A 1 114 ? 28.670 41.148 30.996 1.00 13.61 110 GLY A N 1
ATOM 838 C CA . GLY A 1 114 ? 29.705 41.893 30.288 1.00 13.82 110 GLY A CA 1
ATOM 839 C C . GLY A 1 114 ? 30.878 42.301 31.179 1.00 13.51 110 GLY A C 1
ATOM 840 O O . GLY A 1 114 ? 31.985 42.432 30.704 1.00 14.71 110 GLY A O 1
ATOM 841 N N . GLY A 1 115 ? 30.628 42.502 32.470 1.00 13.94 111 GLY A N 1
ATOM 842 C CA . GLY A 1 115 ? 31.701 42.844 33.398 1.00 13.55 111 GLY A CA 1
ATOM 843 C C . GLY A 1 115 ? 32.683 41.680 33.606 1.00 12.57 111 GLY A C 1
ATOM 844 O O . GLY A 1 115 ? 33.902 41.888 33.722 1.00 13.72 111 GLY A O 1
ATOM 845 N N . CYS A 1 116 ? 32.178 40.440 33.686 1.00 12.90 112 CYS A N 1
ATOM 846 C CA . CYS A 1 116 ? 33.057 39.281 33.782 1.00 12.83 112 CYS A CA 1
ATOM 847 C C . CYS A 1 116 ? 33.841 39.182 32.461 1.00 12.63 112 CYS A C 1
ATOM 848 O O . CYS A 1 116 ? 35.050 38.884 32.441 1.00 12.59 112 CYS A O 1
ATOM 851 N N . GLU A 1 117 ? 33.140 39.399 31.351 1.00 11.68 113 GLU A N 1
ATOM 852 C CA . GLU A 1 117 ? 33.791 39.338 30.038 1.00 11.84 113 GLU A CA 1
ATOM 853 C C . GLU A 1 117 ? 34.889 40.392 29.899 1.00 11.96 113 GLU A C 1
ATOM 854 O O . GLU A 1 117 ? 35.952 40.116 29.338 1.00 11.91 113 GLU A O 1
ATOM 860 N N . LEU A 1 118 ? 34.644 41.600 30.423 1.00 12.27 114 LEU A N 1
ATOM 861 C CA . LEU A 1 118 ? 35.692 42.621 30.432 1.00 12.66 114 LEU A CA 1
ATOM 862 C C . LEU A 1 118 ? 36.933 42.161 31.215 1.00 12.80 114 LEU A C 1
ATOM 863 O O . LEU A 1 118 ? 38.081 42.300 30.746 1.00 12.88 114 LEU A O 1
ATOM 868 N N . ALA A 1 119 ? 36.713 41.576 32.390 1.00 12.06 115 ALA A N 1
ATOM 869 C CA . ALA A 1 119 ? 37.860 41.074 33.146 1.00 12.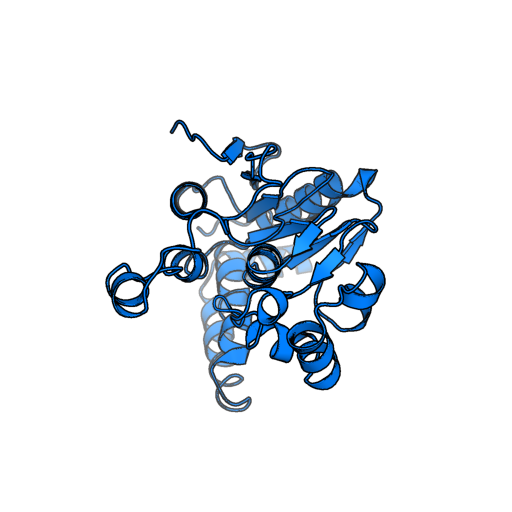53 115 ALA A CA 1
ATOM 870 C C . ALA A 1 119 ? 38.625 40.007 32.329 1.00 11.55 115 ALA A C 1
ATOM 871 O O . ALA A 1 119 ? 39.861 40.008 32.293 1.00 12.85 115 ALA A O 1
ATOM 873 N N . MET A 1 120 ? 37.897 39.105 31.680 1.00 10.76 116 MET A N 1
ATOM 874 C CA . MET A 1 120 ? 38.519 38.001 30.916 1.00 10.69 116 MET A CA 1
ATOM 875 C C . MET A 1 120 ? 39.255 38.451 29.659 1.00 10.47 116 MET A C 1
ATOM 876 O O . MET A 1 120 ? 40.176 37.758 29.208 1.00 11.45 116 MET A O 1
ATOM 881 N N . LEU A 1 121 ? 38.826 39.577 29.072 1.00 11.27 117 LEU A N 1
ATOM 882 C CA . LEU A 1 121 ? 39.517 40.072 27.890 1.00 12.53 117 LEU A CA 1
ATOM 883 C C . LEU A 1 121 ? 40.826 40.788 28.237 1.00 12.50 117 LEU A C 1
ATOM 884 O O . LEU A 1 121 ? 41.705 40.932 27.381 1.00 13.95 117 LEU A O 1
ATOM 889 N N . CYS A 1 122 ? 40.948 41.237 29.484 1.00 11.97 118 CYS A N 1
ATOM 890 C CA . CYS A 1 122 ? 42.222 41.792 29.977 1.00 12.42 118 CYS A CA 1
ATOM 891 C C . CYS A 1 122 ? 43.276 40.699 30.068 1.00 12.15 118 CYS A C 1
ATOM 892 O O . CYS A 1 122 ? 42.956 39.508 29.912 1.00 12.63 118 CYS A O 1
ATOM 895 N N . ASP A 1 123 ? 44.529 41.075 30.308 1.00 12.05 119 ASP A N 1
ATOM 896 C CA . ASP A 1 123 ? 45.614 40.091 30.288 1.00 12.05 119 ASP A CA 1
ATOM 897 C C . ASP A 1 123 ? 45.779 39.429 31.656 1.00 13.58 119 ASP A C 1
ATOM 898 O O . ASP A 1 123 ? 45.818 38.206 31.750 1.00 13.31 119 ASP A O 1
ATOM 903 N N . LEU A 1 124 ? 45.847 40.236 32.712 1.00 12.66 120 LEU A N 1
ATOM 904 C CA . LEU A 1 124 ? 45.852 39.709 34.094 1.00 12.37 120 LEU A CA 1
ATOM 905 C C . LEU A 1 124 ? 44.547 40.103 34.757 1.00 12.60 120 LEU A C 1
ATOM 906 O O . LEU A 1 124 ? 43.941 41.118 34.415 1.00 12.70 120 LEU A O 1
ATOM 911 N N . VAL A 1 125 ? 44.132 39.316 35.739 1.00 11.97 121 VAL A N 1
ATOM 912 C CA . VAL A 1 125 ? 43.023 39.702 36.636 1.00 12.20 121 VAL A CA 1
ATOM 913 C C . VAL A 1 125 ? 43.505 39.609 38.084 1.00 11.93 121 VAL A C 1
ATOM 914 O O . VAL A 1 125 ? 43.934 38.541 38.524 1.00 12.58 121 VAL A O 1
ATOM 918 N N . ILE A 1 126 ? 43.494 40.734 38.800 1.00 12.32 122 ILE A N 1
ATOM 919 C CA . ILE A 1 126 ? 43.774 40.740 40.236 1.00 12.52 122 ILE A CA 1
ATOM 920 C C . ILE A 1 126 ? 42.384 40.897 40.854 1.00 12.48 122 ILE A C 1
ATOM 921 O O . ILE A 1 126 ? 41.679 41.852 40.531 1.00 13.30 122 ILE A O 1
ATOM 926 N N . ALA A 1 127 ? 41.988 39.943 41.706 1.00 12.81 123 ALA A N 1
ATOM 927 C CA . ALA A 1 127 ? 40.666 39.955 42.310 1.00 12.96 123 ALA A CA 1
ATOM 928 C C . ALA A 1 127 ? 40.728 40.236 43.808 1.00 13.33 123 ALA A C 1
ATOM 929 O O . ALA A 1 127 ? 41.527 39.630 44.514 1.00 14.62 123 ALA A O 1
ATOM 931 N N . ALA A 1 128 ? 39.884 41.147 44.264 1.00 14.39 124 ALA A N 1
ATOM 932 C CA . ALA A 1 128 ? 39.637 41.265 45.698 1.00 14.80 124 ALA A CA 1
ATOM 933 C C . ALA A 1 128 ? 38.956 39.993 46.174 1.00 15.30 124 ALA A C 1
ATOM 934 O O . ALA A 1 128 ? 38.260 39.332 45.395 1.00 14.50 124 ALA A O 1
ATOM 936 N N . ASP A 1 129 ? 39.119 39.666 47.457 1.00 16.31 125 ASP A N 1
ATOM 937 C CA . ASP A 1 129 ? 38.405 38.523 48.031 1.00 17.87 125 ASP A CA 1
ATOM 938 C C . ASP A 1 129 ? 36.886 38.664 47.941 1.00 18.32 125 ASP A C 1
ATOM 939 O O . ASP A 1 129 ? 36.187 37.654 47.955 1.00 19.59 125 ASP A O 1
ATOM 944 N N . THR A 1 130 ? 36.414 39.899 47.750 1.00 17.91 126 THR A N 1
ATOM 945 C CA . THR A 1 130 ? 34.990 40.244 47.567 1.00 18.34 126 THR A CA 1
ATOM 946 C C . THR A 1 130 ? 34.477 40.073 46.150 1.00 18.74 126 THR A C 1
ATOM 947 O O . THR A 1 130 ? 33.267 40.231 45.870 1.00 19.16 126 THR A O 1
ATOM 951 N N . ALA A 1 131 ? 35.384 39.810 45.225 1.00 16.61 127 ALA A N 1
ATOM 952 C CA . ALA A 1 131 ? 34.976 39.679 43.827 1.00 16.56 127 ALA A CA 1
ATOM 953 C C . ALA A 1 131 ? 34.038 38.484 43.600 1.00 16.05 127 ALA A C 1
ATOM 954 O O . ALA A 1 131 ? 34.216 37.393 44.178 1.00 15.43 127 ALA A O 1
ATOM 956 N N . ARG A 1 132 ? 33.047 38.702 42.732 1.00 16.20 128 ARG A N 1
ATOM 957 C CA . ARG A 1 132 ? 32.110 37.657 42.312 1.00 16.20 128 ARG A CA 1
ATOM 958 C C . ARG A 1 132 ? 32.021 37.684 40.787 1.00 15.99 128 ARG A C 1
ATOM 959 O O . ARG A 1 132 ? 31.781 38.745 40.193 1.00 17.99 128 ARG A O 1
ATOM 967 N N . PHE A 1 133 ? 32.252 36.534 40.159 1.00 14.89 129 PHE A N 1
ATOM 968 C CA . PHE A 1 133 ? 32.283 36.414 38.700 1.00 14.57 129 PHE A CA 1
ATOM 969 C C . PHE A 1 133 ? 31.148 35.532 38.211 1.00 14.36 129 PHE A C 1
ATOM 970 O O . PHE A 1 133 ? 30.977 34.404 38.677 1.00 15.86 129 PHE A O 1
ATOM 978 N N . GLY A 1 134 ? 30.362 36.040 37.282 1.00 12.76 130 GLY A N 1
ATOM 979 C CA . GLY A 1 134 ? 29.255 35.247 36.739 1.00 12.40 130 GLY A CA 1
ATOM 980 C C . GLY A 1 134 ? 28.886 35.682 35.343 1.00 12.39 130 GLY A C 1
ATOM 981 O O . GLY A 1 134 ? 29.309 36.741 34.862 1.00 13.45 130 GLY A O 1
ATOM 982 N N . GLN A 1 135 ? 28.106 34.821 34.701 1.00 12.14 131 GLN A N 1
ATOM 983 C CA . GLN A 1 135 ? 27.516 35.070 33.356 1.00 12.61 131 GLN A CA 1
ATOM 984 C C . GLN A 1 135 ? 26.013 34.790 33.409 1.00 13.44 131 GLN A C 1
ATOM 985 O O . GLN A 1 135 ? 25.560 33.730 32.951 1.00 14.21 131 GLN A O 1
ATOM 991 N N . PRO A 1 136 ? 25.239 35.723 33.984 1.00 13.84 132 PRO A N 1
ATOM 992 C CA . PRO A 1 136 ? 23.799 35.437 34.138 1.00 14.07 132 PRO A CA 1
ATOM 993 C C . PRO A 1 136 ? 22.941 35.841 32.928 1.00 14.29 132 PRO A C 1
ATOM 994 O O . PRO A 1 136 ? 21.715 35.952 33.056 1.00 14.95 132 PRO A O 1
ATOM 998 N N . GLU A 1 137 ? 23.567 35.987 31.756 1.00 13.28 133 GLU A N 1
ATOM 999 C CA . GLU A 1 137 ? 22.836 36.314 30.518 1.00 14.02 133 GLU A CA 1
ATOM 1000 C C . GLU A 1 137 ? 21.614 35.427 30.310 1.00 14.66 133 GLU A C 1
ATOM 1001 O O . GLU A 1 137 ? 20.567 35.929 29.860 1.00 14.10 133 GLU A O 1
ATOM 1007 N N . ILE A 1 138 ? 21.706 34.127 30.616 1.00 14.18 134 ILE A N 1
ATOM 1008 C CA . ILE A 1 138 ? 20.578 33.221 30.328 1.00 14.18 134 ILE A CA 1
ATOM 1009 C C . ILE A 1 138 ? 19.318 33.668 31.099 1.00 14.97 134 ILE A C 1
ATOM 1010 O O . ILE A 1 138 ? 18.201 33.482 30.602 1.00 15.00 134 ILE A O 1
ATOM 1015 N N . THR A 1 139 ? 19.512 34.291 32.256 1.00 15.28 135 THR A N 1
ATOM 1016 C CA . THR A 1 139 ? 18.369 34.710 33.092 1.00 15.46 135 THR A CA 1
ATOM 1017 C C . THR A 1 139 ? 17.600 35.845 32.435 1.00 16.26 135 THR A C 1
ATOM 1018 O O . THR A 1 139 ? 16.458 36.142 32.844 1.00 16.53 135 THR A O 1
ATOM 1022 N N . LEU A 1 140 ? 18.237 36.498 31.465 1.00 15.42 136 LEU A N 1
ATOM 1023 C CA . LEU A 1 140 ? 17.646 37.613 30.697 1.00 16.07 136 LEU A CA 1
ATOM 1024 C C . LEU A 1 140 ? 17.155 37.141 29.316 1.00 15.99 136 LEU A C 1
ATOM 1025 O O . LEU A 1 140 ? 16.761 37.959 28.474 1.00 17.03 136 LEU A O 1
ATOM 1030 N N . GLY A 1 141 ? 17.232 35.836 29.051 1.00 14.99 137 GLY A N 1
ATOM 1031 C CA . GLY A 1 141 ? 16.810 35.328 27.755 1.00 15.11 137 GLY A CA 1
ATOM 1032 C C . GLY A 1 141 ? 17.812 35.481 26.619 1.00 15.68 137 GLY A C 1
ATOM 1033 O O . GLY A 1 141 ? 17.446 35.395 25.445 1.00 17.13 137 GLY A O 1
ATOM 1034 N N . ILE A 1 142 ? 19.083 35.698 26.962 1.00 14.94 138 ILE A N 1
ATOM 1035 C CA . ILE A 1 142 ? 20.154 35.791 25.966 1.00 14.78 138 ILE A CA 1
ATOM 1036 C C . ILE A 1 142 ? 21.304 34.833 26.346 1.00 14.58 138 ILE A C 1
ATOM 1037 O O . ILE A 1 142 ? 21.144 33.968 27.203 1.00 15.19 138 ILE A O 1
ATOM 1042 N N . LEU A 1 143 ? 22.417 34.954 25.637 1.00 14.75 139 LEU A N 1
ATOM 1043 C CA . LEU A 1 143 ? 23.662 34.263 26.049 1.00 14.33 139 LEU A CA 1
ATOM 1044 C C . LEU A 1 143 ? 24.774 35.314 26.035 1.00 13.87 139 LEU A C 1
ATOM 1045 O O . LEU A 1 143 ? 24.586 36.411 25.528 1.00 13.85 139 LEU A O 1
ATOM 1050 N N . PRO A 1 144 ? 25.942 34.997 26.609 1.00 12.64 140 PRO A N 1
ATOM 1051 C CA . PRO A 1 144 ? 27.050 35.932 26.553 1.00 13.34 140 PRO A CA 1
ATOM 1052 C C . PRO A 1 144 ? 27.460 36.226 25.117 1.00 13.69 140 PRO A C 1
ATOM 1053 O O . PRO A 1 144 ? 27.468 35.316 24.276 1.00 15.34 140 PRO A O 1
ATOM 1057 N N . GLY A 1 145 ? 27.816 37.477 24.845 1.00 13.21 141 GLY A N 1
ATOM 1058 C CA . GLY A 1 145 ? 28.246 37.891 23.529 1.00 14.03 141 GLY A CA 1
ATOM 1059 C C . GLY A 1 145 ? 29.633 38.486 23.463 1.00 13.46 141 GLY A C 1
ATOM 1060 O O . GLY A 1 145 ? 30.078 38.918 22.399 1.00 14.77 141 GLY A O 1
ATOM 1061 N N . LEU A 1 146 ? 30.337 38.510 24.592 1.00 14.00 142 LEU A N 1
ATOM 1062 C CA . LEU A 1 146 ? 31.671 39.099 24.632 1.00 13.87 142 LEU A CA 1
ATOM 1063 C C . LEU A 1 146 ? 32.704 38.094 25.198 1.00 12.70 142 LEU A C 1
ATOM 1064 O O . LEU A 1 146 ? 33.622 38.482 25.927 1.00 12.93 142 LEU A O 1
ATOM 1069 N N . GLY A 1 147 ? 32.521 36.813 24.901 1.00 12.68 143 GLY A N 1
ATOM 1070 C CA . GLY A 1 147 ? 33.466 35.764 25.331 1.00 13.67 143 GLY A CA 1
ATOM 1071 C C . GLY A 1 147 ? 33.071 34.997 26.571 1.00 13.16 143 GLY A C 1
ATOM 1072 O O . GLY A 1 147 ? 33.843 34.130 27.022 1.00 12.64 143 GLY A O 1
ATOM 1073 N N . GLY A 1 148 ? 31.904 35.262 27.136 1.00 12.29 144 GLY A N 1
ATOM 1074 C CA . GLY A 1 148 ? 31.457 34.487 28.283 1.00 12.60 144 GLY A CA 1
ATOM 1075 C C . GLY A 1 148 ? 31.269 33.012 28.035 1.00 12.00 144 GLY A C 1
ATOM 1076 O O . GLY A 1 148 ? 31.249 32.220 28.991 1.00 14.04 144 GLY A O 1
ATOM 1077 N N . THR A 1 149 ? 31.142 32.607 26.771 1.00 12.21 145 THR A N 1
ATOM 1078 C CA . THR A 1 149 ? 31.169 31.171 26.434 1.00 12.09 145 THR A CA 1
ATOM 1079 C C . THR A 1 149 ? 32.484 30.667 25.834 1.00 13.11 145 THR A C 1
ATOM 1080 O O . THR A 1 149 ? 32.604 29.439 25.520 1.00 15.24 145 THR A O 1
ATOM 1084 N N . GLN A 1 150 ? 33.357 31.617 25.504 1.00 11.56 146 GLN A N 1
ATOM 1085 C CA . GLN A 1 150 ? 34.575 31.318 24.762 1.00 11.74 146 GLN A CA 1
ATOM 1086 C C . GLN A 1 150 ? 35.818 31.476 25.629 1.00 11.33 146 GLN A C 1
ATOM 1087 O O . GLN A 1 150 ? 36.588 30.504 25.789 1.00 12.55 146 GLN A O 1
ATOM 1093 N N . ARG A 1 151 ? 36.012 32.675 26.199 1.00 10.16 147 ARG A N 1
ATOM 1094 C CA . ARG A 1 151 ? 37.152 32.880 27.101 1.00 10.86 147 ARG A CA 1
ATOM 1095 C C . ARG A 1 151 ? 36.893 32.160 28.421 1.00 10.54 147 ARG A C 1
ATOM 1096 O O . ARG A 1 151 ? 37.820 31.569 29.012 1.00 10.59 147 ARG A O 1
ATOM 1104 N N . LEU A 1 152 ? 35.644 32.129 28.899 1.00 10.68 148 LEU A N 1
ATOM 1105 C CA . LEU A 1 152 ? 35.384 31.470 30.174 1.00 10.28 148 LEU A CA 1
ATOM 1106 C C . LEU A 1 152 ? 35.685 29.983 30.079 1.00 10.57 148 LEU A C 1
ATOM 1107 O O . LEU A 1 152 ? 36.370 29.421 30.930 1.00 11.58 148 LEU A O 1
ATOM 1112 N N . THR A 1 153 ? 35.179 29.338 29.033 1.00 10.47 149 THR A N 1
ATOM 1113 C CA . THR A 1 153 ? 35.396 27.910 28.874 1.00 10.46 149 THR A CA 1
ATOM 1114 C C . THR A 1 153 ? 36.882 27.565 28.788 1.00 10.57 149 THR A C 1
ATOM 1115 O O . THR A 1 153 ? 37.323 26.564 29.375 1.00 12.13 149 THR A O 1
ATOM 1119 N N . ARG A 1 154 ? 37.641 28.376 28.034 1.00 10.84 150 ARG A N 1
ATOM 1120 C CA . ARG A 1 154 ? 39.080 28.169 27.891 1.00 11.22 150 ARG A CA 1
ATOM 1121 C C . ARG A 1 154 ? 39.804 28.315 29.223 1.00 11.89 150 ARG A C 1
ATOM 1122 O O . ARG A 1 154 ? 40.787 27.593 29.445 1.00 14.47 150 ARG A O 1
ATOM 1130 N N . ALA A 1 155 ? 39.308 29.190 30.103 1.00 11.41 151 ALA A N 1
ATOM 1131 C CA . ALA A 1 155 ? 39.982 29.430 31.385 1.00 11.99 151 ALA A CA 1
ATOM 1132 C C . ALA A 1 155 ? 39.625 28.360 32.414 1.00 11.97 151 ALA A C 1
ATOM 1133 O O . ALA A 1 155 ? 40.526 27.790 33.061 1.00 14.66 151 ALA A O 1
ATOM 1135 N N . VAL A 1 156 ? 38.328 28.088 32.576 1.00 11.66 152 VAL A N 1
ATOM 1136 C CA . VAL A 1 156 ? 37.877 27.306 33.726 1.00 11.90 152 VAL A CA 1
ATOM 1137 C C . VAL A 1 156 ? 37.435 25.902 33.424 1.00 11.82 152 VAL A C 1
ATOM 1138 O O . VAL A 1 156 ? 37.234 25.110 34.363 1.00 13.70 152 VAL A O 1
ATOM 1142 N N . GLY A 1 157 ? 37.273 25.566 32.142 1.00 10.91 153 GLY A N 1
ATOM 1143 C CA . GLY A 1 157 ? 36.808 24.233 31.763 1.00 10.87 153 GLY A CA 1
ATOM 1144 C C . GLY A 1 157 ? 35.310 24.185 31.485 1.00 9.69 153 GLY A C 1
ATOM 1145 O O . GLY A 1 157 ? 34.545 25.087 31.894 1.00 10.86 153 GLY A O 1
ATOM 1146 N N . LYS A 1 158 ? 34.885 23.125 30.790 1.00 9.79 154 LYS A N 1
ATOM 1147 C CA . LYS A 1 158 ? 33.496 23.011 30.384 1.00 9.29 154 LYS A CA 1
ATOM 1148 C C . LYS A 1 158 ? 32.509 22.931 31.558 1.00 10.42 154 LYS A C 1
ATOM 1149 O O . LYS A 1 158 ? 31.466 23.565 31.550 1.00 10.79 154 LYS A O 1
ATOM 1155 N N . ALA A 1 159 ? 32.818 22.103 32.545 1.00 10.77 155 ALA A N 1
ATOM 1156 C CA . ALA A 1 159 ? 31.840 21.882 33.615 1.00 10.13 155 ALA A CA 1
ATOM 1157 C C . ALA A 1 159 ? 31.499 23.179 34.372 1.00 10.70 155 ALA A C 1
ATOM 1158 O O . ALA A 1 159 ? 30.321 23.422 34.658 1.00 10.83 155 ALA A O 1
ATOM 1160 N N . LYS A 1 160 ? 32.520 23.994 34.692 1.00 10.56 156 LYS A N 1
ATOM 1161 C CA . LYS A 1 160 ? 32.252 25.270 35.368 1.00 11.33 156 LYS A CA 1
ATOM 1162 C C . LYS A 1 160 ? 31.623 26.286 34.425 1.00 10.80 156 LYS A C 1
ATOM 1163 O O . LYS A 1 160 ? 30.754 27.039 34.843 1.00 11.25 156 LYS A O 1
ATOM 1169 N N . ALA A 1 161 ? 32.052 26.312 33.149 1.00 10.83 157 ALA A N 1
ATOM 1170 C CA . ALA A 1 161 ? 31.457 27.278 32.233 1.00 10.44 157 ALA A CA 1
ATOM 1171 C C . ALA A 1 161 ? 29.988 26.962 31.997 1.00 11.06 157 ALA A C 1
ATOM 1172 O O . ALA A 1 161 ? 29.141 27.881 31.979 1.00 11.05 157 ALA A O 1
ATOM 1174 N N . MET A 1 162 ? 29.665 25.685 31.804 1.00 11.18 158 MET A N 1
ATOM 1175 C CA . MET A 1 162 ? 28.259 25.275 31.650 1.00 11.18 158 MET A CA 1
ATOM 1176 C C . MET A 1 162 ? 27.423 25.641 32.886 1.00 10.93 158 MET A C 1
ATOM 1177 O O . MET A 1 162 ? 26.292 26.148 32.757 1.00 11.65 158 MET A O 1
ATOM 1182 N N . ASP A 1 163 ? 27.988 25.418 34.089 1.00 11.03 159 ASP A N 1
ATOM 1183 C CA . ASP A 1 163 ? 27.263 25.747 35.335 1.00 11.74 159 ASP A CA 1
ATOM 1184 C C . ASP A 1 163 ? 26.977 27.243 35.380 1.00 11.55 159 ASP A C 1
ATOM 1185 O O . ASP A 1 163 ? 25.828 27.664 35.487 1.00 11.39 159 ASP A O 1
ATOM 1190 N N . LEU A 1 164 ? 28.003 28.052 35.194 1.00 11.29 160 LEU A N 1
ATOM 1191 C CA . LEU A 1 164 ? 27.779 29.493 35.246 1.00 11.19 160 LEU A CA 1
ATOM 1192 C C . LEU A 1 164 ? 26.768 29.947 34.214 1.00 11.57 160 LEU A C 1
ATOM 1193 O O . LEU A 1 164 ? 25.836 30.708 34.521 1.00 11.71 160 LEU A O 1
ATOM 1198 N N . CYS A 1 165 ? 26.930 29.501 32.975 1.00 10.89 161 CYS A N 1
ATOM 1199 C CA . CYS A 1 165 ? 26.137 30.122 31.908 1.00 11.32 161 CYS A CA 1
ATOM 1200 C C . CYS A 1 165 ? 24.741 29.536 31.803 1.00 12.03 161 CYS A C 1
ATOM 1201 O O . CYS A 1 165 ? 23.892 30.156 31.146 1.00 12.74 161 CYS A O 1
ATOM 1204 N N . LEU A 1 166 ? 24.493 28.362 32.411 1.00 11.15 162 LEU A N 1
ATOM 1205 C CA . LEU A 1 166 ? 23.141 27.804 32.412 1.00 12.09 162 LEU A CA 1
ATOM 1206 C C . LEU A 1 166 ? 22.378 28.068 33.690 1.00 12.80 162 LEU A C 1
ATOM 1207 O O . LEU A 1 166 ? 21.151 28.071 33.672 1.00 13.06 162 LEU A O 1
ATOM 1212 N N . THR A 1 167 ? 23.079 28.252 34.799 1.00 13.07 163 THR A N 1
ATOM 1213 C CA . THR A 1 167 ? 22.374 28.424 36.087 1.00 13.24 163 THR A CA 1
ATOM 1214 C C . THR A 1 167 ? 22.391 29.829 36.589 1.00 13.98 163 THR A C 1
ATOM 1215 O O . THR A 1 167 ? 21.627 30.157 37.501 1.00 15.70 163 THR A O 1
ATOM 1219 N N . GLY A 1 168 ? 23.289 30.654 36.061 1.00 13.76 164 GLY A N 1
ATOM 1220 C CA . GLY A 1 168 ? 23.439 32.033 36.517 1.00 14.24 164 GLY A CA 1
ATOM 1221 C C . GLY A 1 168 ? 24.185 32.189 37.824 1.00 14.81 164 GLY A C 1
ATOM 1222 O O . GLY A 1 168 ? 24.257 33.308 38.345 1.00 17.03 164 GLY A O 1
ATOM 1223 N N . ARG A 1 169 ? 24.754 31.132 38.380 1.00 13.98 165 ARG A N 1
ATOM 1224 C CA . ARG A 1 169 ? 25.492 31.318 39.617 1.00 15.24 165 ARG A CA 1
ATOM 1225 C C . ARG A 1 169 ? 26.808 32.069 39.459 1.00 15.50 165 ARG A C 1
ATOM 1226 O O . ARG A 1 169 ? 27.395 32.113 38.365 1.00 15.86 165 ARG A O 1
ATOM 1234 N N . SER A 1 170 ? 27.276 32.667 40.551 1.00 15.81 166 SER A N 1
ATOM 1235 C CA . SER A 1 170 ? 28.585 33.320 40.523 1.00 16.26 166 SER A CA 1
ATOM 1236 C C . SER A 1 170 ? 29.663 32.447 41.153 1.00 17.16 166 SER A C 1
ATOM 1237 O O . SER A 1 170 ? 29.354 31.548 41.929 1.00 19.34 166 SER A O 1
ATOM 1240 N N . LEU A 1 171 ? 30.916 32.656 40.752 1.00 16.03 167 LEU A N 1
ATOM 1241 C CA . LEU A 1 171 ? 32.071 32.114 41.460 1.00 15.86 167 LEU A CA 1
ATOM 1242 C C . LEU A 1 171 ? 32.564 33.154 42.446 1.00 14.80 167 LEU A C 1
ATOM 1243 O O . LEU A 1 171 ? 32.648 34.341 42.119 1.00 15.06 167 LEU A O 1
ATOM 1248 N N . THR A 1 172 ? 32.977 32.725 43.630 1.00 14.85 168 THR A N 1
ATOM 1249 C CA . THR A 1 172 ? 33.735 33.615 44.485 1.00 14.85 168 THR A CA 1
ATOM 1250 C C . THR A 1 172 ? 35.139 33.850 43.934 1.00 13.95 168 THR A C 1
ATOM 1251 O O . THR A 1 172 ? 35.584 33.111 43.124 1.00 13.61 168 THR A O 1
ATOM 1255 N N . ALA A 1 173 ? 35.825 34.891 44.404 1.00 13.99 169 ALA A N 1
ATOM 1256 C CA . ALA A 1 173 ? 37.228 35.081 43.993 1.00 14.48 169 ALA A CA 1
ATOM 1257 C C . ALA A 1 173 ? 38.063 33.823 44.234 1.00 14.51 169 ALA A C 1
ATOM 1258 O O . ALA A 1 173 ? 38.890 33.431 43.398 1.00 14.58 169 ALA A O 1
ATOM 1260 N N . GLU A 1 174 ? 37.853 33.183 45.357 1.00 15.01 170 GLU A N 1
ATOM 1261 C CA . GLU A 1 174 ? 38.597 31.985 45.706 1.00 15.09 170 GLU A CA 1
ATOM 1262 C C . GLU A 1 174 ? 38.386 30.873 44.691 1.00 14.47 170 GLU A C 1
ATOM 1263 O O . GLU A 1 174 ? 39.287 30.240 44.252 1.00 14.50 170 GLU A O 1
ATOM 1269 N N . GLU A 1 175 ? 37.134 30.661 44.324 1.00 14.53 171 GLU A N 1
ATOM 1270 C CA . GLU A 1 175 ? 36.848 29.645 43.361 1.00 15.10 171 GLU A CA 1
ATOM 1271 C C . GLU A 1 175 ? 37.389 30.004 41.998 1.00 14.13 171 GLU A C 1
ATOM 1272 O O . GLU A 1 175 ? 37.901 29.195 41.309 1.00 14.64 171 GLU A O 1
ATOM 1278 N N . ALA A 1 176 ? 37.248 31.272 41.660 1.00 13.90 172 ALA A N 1
ATOM 1279 C CA . ALA A 1 176 ? 37.746 31.741 40.366 1.00 13.11 172 ALA A CA 1
ATOM 1280 C C . ALA A 1 176 ? 39.250 31.533 40.245 1.00 14.27 172 ALA A C 1
ATOM 1281 O O . ALA A 1 176 ? 39.749 31.119 39.186 1.00 14.86 172 ALA A O 1
ATOM 1283 N N . GLU A 1 177 ? 39.998 31.797 41.319 1.00 12.66 173 GLU A N 1
ATOM 1284 C CA . GLU A 1 177 ? 41.439 31.588 41.283 1.00 12.60 173 GLU A CA 1
ATOM 1285 C C . GLU A 1 177 ? 41.779 30.093 41.196 1.00 12.26 173 GLU A C 1
ATOM 1286 O O . GLU A 1 177 ? 42.704 29.694 40.479 1.00 13.04 173 GLU A O 1
ATOM 1292 N N . ARG A 1 178 ? 41.032 29.287 41.888 1.00 12.26 174 ARG A N 1
ATOM 1293 C CA . ARG A 1 178 ? 41.290 27.867 41.925 1.00 13.28 174 ARG A CA 1
ATOM 1294 C C . ARG A 1 178 ? 41.183 27.191 40.560 1.00 12.47 174 ARG A C 1
ATOM 1295 O O . ARG A 1 178 ? 41.869 26.263 40.276 1.00 12.38 174 ARG A O 1
ATOM 1303 N N . VAL A 1 179 ? 40.305 27.717 39.728 1.00 14.27 175 VAL A N 1
ATOM 1304 C CA . VAL A 1 179 ? 40.046 27.093 38.432 1.00 14.42 175 VAL A CA 1
ATOM 1305 C C . VAL A 1 179 ? 40.605 27.883 37.237 1.00 14.36 175 VAL A C 1
ATOM 1306 O O . VAL A 1 179 ? 40.332 27.524 36.086 1.00 16.34 175 VAL A O 1
ATOM 1310 N N . GLY A 1 180 ? 41.380 28.929 37.514 1.00 12.62 176 GLY A N 1
ATOM 1311 C CA . GLY A 1 180 ? 42.200 29.590 36.491 1.00 13.73 176 GLY A CA 1
ATOM 1312 C C . GLY A 1 180 ? 41.637 30.867 35.888 1.00 12.68 176 GLY A C 1
ATOM 1313 O O . GLY A 1 180 ? 42.169 31.374 34.895 1.00 12.05 176 GLY A O 1
ATOM 1314 N N . LEU A 1 181 ? 40.565 31.398 36.449 1.00 12.25 177 LEU A N 1
ATOM 1315 C CA . LEU A 1 181 ? 39.964 32.605 35.886 1.00 12.35 177 LEU A CA 1
ATOM 1316 C C . LEU A 1 181 ? 40.755 33.868 36.232 1.00 11.72 177 LEU A C 1
ATOM 1317 O O . LEU A 1 181 ? 40.719 34.850 35.501 1.00 12.68 177 LEU A O 1
ATOM 1322 N N . VAL A 1 182 ? 41.424 33.862 37.378 1.00 12.34 178 VAL A N 1
ATOM 1323 C CA . VAL A 1 182 ? 42.134 35.069 37.818 1.00 13.21 178 VAL A CA 1
ATOM 1324 C C . VAL A 1 182 ? 43.582 34.762 38.159 1.00 13.73 178 VAL A C 1
ATOM 1325 O O . VAL A 1 182 ? 43.945 33.611 38.453 1.00 14.65 178 VAL A O 1
ATOM 1329 N N . SER A 1 183 ? 44.412 35.811 38.117 1.00 12.93 179 SER A N 1
ATOM 1330 C CA . SER A 1 183 ? 45.849 35.678 38.347 1.00 13.09 179 SER A CA 1
ATOM 1331 C C . SER A 1 183 ? 46.152 35.557 39.845 1.00 13.20 179 SER A C 1
ATOM 1332 O O . SER A 1 183 ? 46.949 34.712 40.273 1.00 14.81 179 SER A O 1
ATOM 1335 N N . ARG A 1 184 ? 45.517 36.426 40.638 1.00 13.91 180 ARG A N 1
ATOM 1336 C CA . ARG A 1 184 ? 45.824 36.559 42.081 1.00 13.90 180 ARG A CA 1
ATOM 1337 C C . ARG A 1 184 ? 44.592 37.008 42.819 1.00 14.30 180 ARG A C 1
ATOM 1338 O O . ARG A 1 184 ? 43.723 37.686 42.244 1.00 14.87 180 ARG A O 1
ATOM 1346 N N . ILE A 1 185 ? 44.521 36.645 44.095 1.00 15.51 181 ILE A N 1
ATOM 1347 C CA . ILE A 1 185 ? 43.522 37.192 45.012 1.00 16.09 181 ILE A CA 1
ATOM 1348 C C . ILE A 1 185 ? 44.242 37.931 46.128 1.00 16.19 181 ILE A C 1
ATOM 1349 O O . ILE A 1 185 ? 45.251 37.445 46.670 1.00 16.85 181 ILE A O 1
ATOM 1354 N N . VAL A 1 186 ? 43.685 39.069 46.498 1.00 16.44 182 VAL A N 1
ATOM 1355 C CA . VAL A 1 186 ? 44.177 39.843 47.635 1.00 17.62 182 VAL A CA 1
ATOM 1356 C C . VAL A 1 186 ? 42.987 40.379 48.434 1.00 18.01 182 VAL A C 1
ATOM 1357 O O . VAL A 1 186 ? 41.866 40.447 47.927 1.00 16.57 182 VAL A O 1
ATOM 1361 N N . PRO A 1 187 ? 43.221 40.774 49.698 1.00 18.07 183 PRO A N 1
ATOM 1362 C CA . PRO A 1 187 ? 42.142 41.401 50.446 1.00 18.73 183 PRO A CA 1
ATOM 1363 C C . PRO A 1 187 ? 41.620 42.660 49.764 1.00 18.75 183 PRO A C 1
ATOM 1364 O O . PRO A 1 187 ? 42.378 43.380 49.087 1.00 18.85 183 PRO A O 1
ATOM 1368 N N . ALA A 1 188 ? 40.332 42.919 49.894 1.00 18.82 184 ALA A N 1
ATOM 1369 C CA . ALA A 1 188 ? 39.722 44.082 49.245 1.00 19.52 184 ALA A CA 1
ATOM 1370 C C . ALA A 1 188 ? 40.433 45.416 49.497 1.00 20.53 184 ALA A C 1
ATOM 1371 O O . ALA A 1 188 ? 40.561 46.228 48.585 1.00 21.04 184 ALA A O 1
ATOM 1373 N N . ALA A 1 189 ? 40.894 45.636 50.730 1.00 21.36 185 ALA A N 1
ATOM 1374 C CA . ALA A 1 189 ? 41.560 46.892 51.053 1.00 22.67 185 ALA A CA 1
ATOM 1375 C C . ALA A 1 189 ? 42.888 47.055 50.321 1.00 22.76 185 ALA A C 1
ATOM 1376 O O . ALA A 1 189 ? 43.401 48.167 50.221 1.00 24.61 185 ALA A O 1
ATOM 1378 N N . ASP A 1 190 ? 43.450 45.951 49.828 1.00 22.11 186 ASP A N 1
ATOM 1379 C CA . ASP A 1 190 ? 44.765 45.946 49.179 1.00 22.06 186 ASP A CA 1
ATOM 1380 C C . ASP A 1 190 ? 44.677 45.872 47.652 1.00 20.80 186 ASP A C 1
ATOM 1381 O O . ASP A 1 190 ? 45.704 45.806 46.982 1.00 20.31 186 ASP A O 1
ATOM 1386 N N . LEU A 1 191 ? 43.463 45.865 47.109 1.00 19.28 187 LEU A N 1
ATOM 1387 C CA . LEU A 1 191 ? 43.290 45.567 45.665 1.00 18.56 187 LEU A CA 1
ATOM 1388 C C . LEU A 1 191 ? 43.982 46.572 44.752 1.00 19.01 187 LEU A C 1
ATOM 1389 O O . LEU A 1 191 ? 44.770 46.184 43.888 1.00 17.48 187 LEU A O 1
ATOM 1394 N N . LEU A 1 192 ? 43.698 47.860 44.936 1.00 20.02 188 LEU A N 1
ATOM 1395 C CA . LEU A 1 192 ? 44.290 48.860 44.044 1.00 21.50 188 LEU A CA 1
ATOM 1396 C C . LEU A 1 192 ? 45.806 48.941 44.214 1.00 21.82 188 LEU A C 1
ATOM 1397 O O . LEU A 1 192 ? 46.534 49.056 43.220 1.00 21.42 188 LEU A O 1
ATOM 1402 N N . ASP A 1 193 ? 46.286 48.861 45.456 1.00 21.78 189 ASP A N 1
ATOM 1403 C CA . ASP A 1 193 ? 47.725 48.813 45.685 1.00 22.04 189 ASP A CA 1
ATOM 1404 C C . ASP A 1 193 ? 48.383 47.637 44.966 1.00 21.01 189 ASP A C 1
ATOM 1405 O O . ASP A 1 193 ? 49.446 47.809 44.357 1.00 20.77 189 ASP A O 1
ATOM 1410 N N . GLU A 1 194 ? 47.777 46.444 45.049 1.00 19.11 190 GLU A N 1
ATOM 1411 C CA . GLU A 1 194 ? 48.334 45.266 44.384 1.00 18.32 190 GLU A CA 1
ATOM 1412 C C . GLU A 1 194 ? 48.347 45.462 42.868 1.00 17.57 190 GLU A C 1
ATOM 1413 O O . GLU A 1 194 ? 49.372 45.182 42.211 1.00 17.49 190 GLU A O 1
ATOM 1419 N N . ALA A 1 195 ? 47.230 45.940 42.324 1.00 17.19 191 ALA A N 1
ATOM 1420 C CA . ALA A 1 195 ? 47.126 46.106 40.880 1.00 16.04 191 ALA A CA 1
ATOM 1421 C C . ALA A 1 195 ? 48.092 47.148 40.351 1.00 16.02 191 ALA A C 1
ATOM 1422 O O . ALA A 1 195 ? 48.728 46.919 39.312 1.00 16.49 191 ALA A O 1
ATOM 1424 N N . LEU A 1 196 ? 48.245 48.256 41.090 1.00 16.65 192 LEU A N 1
ATOM 1425 C CA . LEU A 1 196 ? 49.198 49.292 40.683 1.00 16.97 192 LEU A CA 1
ATOM 1426 C C . LEU A 1 196 ? 50.638 48.835 40.798 1.00 16.50 192 LEU A C 1
ATOM 1427 O O . LEU A 1 196 ? 51.455 49.190 39.954 1.00 17.62 192 LEU A O 1
ATOM 1432 N N . ALA A 1 197 ? 50.958 48.053 41.835 1.00 16.06 193 ALA A N 1
ATOM 1433 C CA . ALA A 1 197 ? 52.300 47.502 41.991 1.00 16.22 193 ALA A CA 1
ATOM 1434 C C . ALA A 1 197 ? 52.617 46.500 40.880 1.00 15.59 193 ALA A C 1
ATOM 1435 O O . ALA A 1 197 ? 53.728 46.504 40.341 1.00 15.86 193 ALA A O 1
ATOM 1437 N N . VAL A 1 198 ? 51.654 45.628 40.550 1.00 15.05 194 VAL A N 1
ATOM 1438 C CA . VAL A 1 198 ? 51.828 44.657 39.456 1.00 14.97 194 VAL A CA 1
ATOM 1439 C C . VAL A 1 198 ? 52.022 45.394 38.130 1.00 14.14 194 VAL A C 1
ATOM 1440 O O . VAL A 1 198 ? 52.948 45.084 37.376 1.00 14.41 194 VAL A O 1
ATOM 1444 N N . ALA A 1 199 ? 51.176 46.388 37.871 1.00 14.35 195 ALA A N 1
ATOM 1445 C CA . ALA A 1 199 ? 51.283 47.162 36.654 1.00 14.68 195 ALA A CA 1
ATOM 1446 C C . ALA A 1 199 ? 52.612 47.920 36.575 1.00 15.10 195 ALA A C 1
ATOM 1447 O O . ALA A 1 199 ? 53.224 47.977 35.500 1.00 14.67 195 ALA A O 1
ATOM 1449 N N . GLN A 1 200 ? 53.080 48.486 37.697 1.00 15.44 196 GLN A N 1
ATOM 1450 C CA . GLN A 1 200 ? 54.360 49.204 37.636 1.00 17.08 196 GLN A CA 1
ATOM 1451 C C . GLN A 1 200 ? 55.522 48.248 37.385 1.00 17.02 196 GLN A C 1
ATOM 1452 O O . GLN A 1 200 ? 56.451 48.595 36.661 1.00 17.39 196 GLN A O 1
ATOM 1458 N N . ARG A 1 201 ? 55.444 47.036 37.949 1.00 15.50 197 ARG A N 1
ATOM 1459 C CA . ARG A 1 201 ? 56.471 46.013 37.729 1.00 16.19 197 ARG A CA 1
ATOM 1460 C C . ARG A 1 201 ? 56.526 45.685 36.232 1.00 15.57 197 ARG A C 1
ATOM 1461 O O . ARG A 1 201 ? 57.598 45.660 35.619 1.00 15.92 197 ARG A O 1
ATOM 1469 N N . ILE A 1 202 ? 55.354 45.490 35.628 1.00 15.58 198 ILE A N 1
ATOM 1470 C CA . ILE A 1 202 ? 55.288 45.218 34.189 1.00 15.76 198 ILE A CA 1
ATOM 1471 C C . ILE A 1 202 ? 55.865 46.386 33.377 1.00 16.32 198 ILE A C 1
ATOM 1472 O O . ILE A 1 202 ? 56.630 46.162 32.438 1.00 16.69 198 ILE A O 1
ATOM 1477 N N . ALA A 1 203 ? 55.552 47.605 33.810 1.00 16.68 199 ALA A N 1
ATOM 1478 C CA . ALA A 1 203 ? 56.024 48.832 33.135 1.00 18.86 199 ALA A CA 1
ATOM 1479 C C . ALA A 1 203 ? 57.539 49.024 33.257 1.00 20.04 199 ALA A C 1
ATOM 1480 O O . ALA A 1 203 ? 58.133 49.751 32.448 1.00 22.63 199 ALA A O 1
ATOM 1482 N N . ARG A 1 204 ? 58.162 48.382 34.242 1.00 20.04 200 ARG A N 1
ATOM 1483 C CA . ARG A 1 204 ? 59.617 48.452 34.401 1.00 20.67 200 ARG A CA 1
ATOM 1484 C C . ARG A 1 204 ? 60.332 47.426 33.528 1.00 19.91 200 ARG A C 1
ATOM 1485 O O . ARG A 1 204 ? 61.554 47.459 33.388 1.00 21.16 200 ARG A O 1
ATOM 1493 N N . MET A 1 205 ? 59.570 46.513 32.939 1.00 18.88 201 MET A N 1
ATOM 1494 C CA . MET A 1 205 ? 60.141 45.529 32.045 1.00 18.53 201 MET A CA 1
ATOM 1495 C C . MET A 1 205 ? 60.351 46.093 30.646 1.00 17.53 201 MET A C 1
ATOM 1496 O O . MET A 1 205 ? 59.776 47.131 30.269 1.00 18.92 201 MET A O 1
ATOM 1501 N N . SER A 1 206 ? 61.153 45.358 29.872 1.00 17.99 202 SER A N 1
ATOM 1502 C CA . SER A 1 206 ? 61.380 45.650 28.463 1.00 17.54 202 SER A CA 1
ATOM 1503 C C . SER A 1 206 ? 60.053 45.817 27.718 1.00 17.04 202 SER A C 1
ATOM 1504 O O . SER A 1 206 ? 59.170 44.933 27.796 1.00 18.01 202 SER A O 1
ATOM 1507 N N . ARG A 1 207 ? 59.909 46.917 26.984 1.00 17.99 203 ARG A N 1
ATOM 1508 C CA . ARG A 1 207 ? 58.699 47.184 26.201 1.00 17.97 203 ARG A CA 1
ATOM 1509 C C . ARG A 1 207 ? 58.466 46.153 25.081 1.00 17.27 203 ARG A C 1
ATOM 1510 O O . ARG A 1 207 ? 57.366 45.571 25.004 1.00 16.90 203 ARG A O 1
ATOM 1518 N N . PRO A 1 208 ? 59.463 45.918 24.196 1.00 16.72 204 PRO A N 1
ATOM 1519 C CA . PRO A 1 208 ? 59.228 44.920 23.146 1.00 15.69 204 PRO A CA 1
ATOM 1520 C C . PRO A 1 208 ? 59.048 43.511 23.703 1.00 14.46 204 PRO A C 1
ATOM 1521 O O . PRO A 1 208 ? 58.291 42.740 23.135 1.00 14.45 204 PRO A O 1
ATOM 1525 N N . ALA A 1 209 ? 59.735 43.185 24.800 1.00 14.47 205 ALA A N 1
ATOM 1526 C CA . ALA A 1 209 ? 59.549 41.863 25.398 1.00 13.14 205 ALA A CA 1
ATOM 1527 C C . ALA A 1 209 ? 58.136 41.710 25.967 1.00 13.84 205 ALA A C 1
ATOM 1528 O O . ALA A 1 209 ? 57.506 40.665 25.767 1.00 13.90 205 ALA A O 1
ATOM 1530 N N . GLY A 1 210 ? 57.618 42.758 26.588 1.00 14.24 206 GLY A N 1
ATOM 1531 C CA . GLY A 1 210 ? 56.224 42.743 27.084 1.00 13.64 206 GLY A CA 1
ATOM 1532 C C . GLY A 1 210 ? 55.229 42.555 25.948 1.00 14.17 206 GLY A C 1
ATOM 1533 O O . GLY A 1 210 ? 54.278 41.773 26.071 1.00 13.84 206 GLY A O 1
ATOM 1534 N N . ARG A 1 211 ? 55.422 43.257 24.832 1.00 13.53 207 ARG A N 1
ATOM 1535 C CA . ARG A 1 211 ? 54.518 43.106 23.707 1.00 13.97 207 ARG A CA 1
ATOM 1536 C C . ARG A 1 211 ? 54.594 41.689 23.168 1.00 13.13 207 ARG A C 1
ATOM 1537 O O . ARG A 1 211 ? 53.574 41.097 22.802 1.00 14.36 207 ARG A O 1
ATOM 1545 N N . ALA A 1 212 ? 55.814 41.158 23.081 1.00 13.36 208 ALA A N 1
ATOM 1546 C CA . ALA A 1 212 ? 56.031 39.819 22.521 1.00 12.87 208 ALA A CA 1
ATOM 1547 C C . ALA A 1 212 ? 55.386 38.721 23.379 1.00 12.39 208 ALA A C 1
ATOM 1548 O O . ALA A 1 212 ? 54.750 37.809 22.841 1.00 12.50 208 ALA A O 1
ATOM 1550 N N . VAL A 1 213 ? 55.557 38.844 24.704 1.00 12.00 209 VAL A N 1
ATOM 1551 C CA . VAL A 1 213 ? 54.909 37.922 25.659 1.00 11.43 209 VAL A CA 1
ATOM 1552 C C . VAL A 1 213 ? 53.386 37.941 25.464 1.00 11.58 209 VAL A C 1
ATOM 1553 O O . VAL A 1 213 ? 52.759 36.893 25.302 1.00 11.77 209 VAL A O 1
ATOM 1557 N N . LYS A 1 214 ? 52.799 39.139 25.495 1.00 11.24 210 LYS A N 1
ATOM 1558 C CA . LYS A 1 214 ? 51.354 39.282 25.364 1.00 11.39 210 LYS A CA 1
ATOM 1559 C C . LYS A 1 214 ? 50.835 38.694 24.041 1.00 11.71 210 LYS A C 1
ATOM 1560 O O . LYS A 1 214 ? 49.852 37.931 24.028 1.00 12.01 210 LYS A O 1
ATOM 1566 N N . ASP A 1 215 ? 51.548 39.020 22.949 1.00 11.83 211 ASP A N 1
ATOM 1567 C CA A ASP A 1 215 ? 51.177 38.511 21.629 0.50 12.42 211 ASP A CA 1
ATOM 1568 C CA B ASP A 1 215 ? 51.191 38.528 21.646 0.50 12.58 211 ASP A CA 1
ATOM 1569 C C . ASP A 1 215 ? 51.261 36.994 21.581 1.00 11.95 211 ASP A C 1
ATOM 1570 O O . ASP A 1 215 ? 50.365 36.355 21.010 1.00 12.88 211 ASP A O 1
ATOM 1579 N N . ALA A 1 216 ? 52.313 36.406 22.175 1.00 11.62 212 ALA A N 1
ATOM 1580 C CA . ALA A 1 216 ? 52.494 34.970 22.101 1.00 11.70 212 ALA A CA 1
ATOM 1581 C C . ALA A 1 216 ? 51.461 34.219 22.939 1.00 11.31 212 ALA A C 1
ATOM 1582 O O . ALA A 1 216 ? 50.929 33.201 22.482 1.00 11.21 212 ALA A O 1
ATOM 1584 N N . ILE A 1 217 ? 51.153 34.721 24.136 1.00 11.14 213 ILE A N 1
ATOM 1585 C CA . ILE A 1 217 ? 50.112 34.097 24.958 1.00 11.04 213 ILE A CA 1
ATOM 1586 C C . ILE A 1 217 ? 48.753 34.210 24.259 1.00 11.09 213 ILE A C 1
ATOM 1587 O O . ILE A 1 217 ? 47.999 33.238 24.212 1.00 11.50 213 ILE A O 1
ATOM 1592 N N . ASN A 1 218 ? 48.440 35.378 23.694 1.00 11.52 214 ASN A N 1
ATOM 1593 C CA . ASN A 1 218 ? 47.218 35.447 22.885 1.00 11.58 214 ASN A CA 1
ATOM 1594 C C . ASN A 1 218 ? 47.206 34.432 21.732 1.00 11.93 214 ASN A C 1
ATOM 1595 O O . ASN A 1 218 ? 46.165 33.815 21.430 1.00 12.20 214 ASN A O 1
ATOM 1600 N N . GLU A 1 219 ? 48.355 34.249 21.085 1.00 11.81 215 GLU A N 1
ATOM 1601 C CA . GLU A 1 219 ? 48.411 33.309 19.965 1.00 12.55 215 GLU A CA 1
ATOM 1602 C C . GLU A 1 219 ? 48.193 31.862 20.385 1.00 12.52 215 GLU A C 1
ATOM 1603 O O . GLU A 1 219 ? 47.824 31.013 19.551 1.00 12.64 215 GLU A O 1
ATOM 1609 N N . ALA A 1 220 ? 48.397 31.553 21.667 1.00 12.58 216 ALA A N 1
ATOM 1610 C CA . ALA A 1 220 ? 48.181 30.189 22.189 1.00 12.71 216 ALA A CA 1
ATOM 1611 C C . ALA A 1 220 ? 46.756 29.698 21.988 1.00 13.91 216 ALA A C 1
ATOM 1612 O O . ALA A 1 220 ? 46.522 28.481 21.975 1.00 16.80 216 ALA A O 1
ATOM 1614 N N . PHE A 1 221 ? 45.807 30.626 21.824 1.00 12.70 217 PHE A N 1
ATOM 1615 C CA . PHE A 1 221 ? 44.396 30.279 21.614 1.00 12.31 217 PHE A CA 1
ATOM 1616 C C . PHE A 1 221 ? 43.985 30.254 20.146 1.00 11.85 217 PHE A C 1
ATOM 1617 O O . PHE A 1 221 ? 42.830 29.946 19.841 1.00 11.94 217 PHE A O 1
ATOM 1625 N N . GLU A 1 222 ? 44.944 30.553 19.256 1.00 12.38 218 GLU A N 1
ATOM 1626 C CA . GLU A 1 222 ? 44.666 30.651 17.824 1.00 12.35 218 GLU A CA 1
ATOM 1627 C C . GLU A 1 222 ? 45.194 29.526 16.950 1.00 13.36 218 GLU A C 1
ATOM 1628 O O . GLU A 1 222 ? 44.823 29.455 15.769 1.00 14.97 218 GLU A O 1
ATOM 1634 N N . ARG A 1 223 ? 46.054 28.669 17.496 1.00 13.32 219 ARG A N 1
ATOM 1635 C CA . ARG A 1 223 ? 46.780 27.660 16.701 1.00 13.19 219 ARG A CA 1
ATOM 1636 C C . ARG A 1 223 ? 46.848 26.348 17.483 1.00 13.37 219 ARG A C 1
ATOM 1637 O O . ARG A 1 223 ? 46.813 26.378 18.718 1.00 12.81 219 ARG A O 1
ATOM 1645 N N . PRO A 1 224 ? 47.002 25.214 16.779 1.00 12.46 220 PRO A N 1
ATOM 1646 C CA . PRO A 1 224 ? 47.399 23.974 17.445 1.00 12.87 220 PRO A CA 1
ATOM 1647 C C . PRO A 1 224 ? 48.779 24.160 18.060 1.00 11.90 220 PRO A C 1
ATOM 1648 O O . PRO A 1 224 ? 49.546 25.053 17.650 1.00 12.28 220 PRO A O 1
ATOM 1652 N N . LEU A 1 225 ? 49.095 23.332 19.044 1.00 12.16 221 LEU A N 1
ATOM 1653 C CA . LEU A 1 225 ? 50.337 23.497 19.790 1.00 12.02 221 LEU A CA 1
ATOM 1654 C C . LEU A 1 225 ? 51.576 23.494 18.881 1.00 13.03 221 LEU A C 1
ATOM 1655 O O . LEU A 1 225 ? 52.462 24.328 19.056 1.00 12.67 221 LEU A O 1
ATOM 1660 N N . SER A 1 226 ? 51.616 22.593 17.904 1.00 13.56 222 SER A N 1
ATOM 1661 C CA A SER A 1 226 ? 52.792 22.518 17.033 0.70 13.67 222 SER A CA 1
ATOM 1662 C CA B SER A 1 226 ? 52.780 22.521 17.021 0.30 14.21 222 SER A CA 1
ATOM 1663 C C . SER A 1 226 ? 53.055 23.861 16.339 1.00 14.02 222 SER A C 1
ATOM 1664 O O . SER A 1 226 ? 54.200 24.331 16.303 1.00 15.18 222 SER A O 1
ATOM 1669 N N . ALA A 1 227 ? 52.001 24.459 15.797 1.00 14.02 223 ALA A N 1
ATOM 1670 C CA . ALA A 1 227 ? 52.126 25.733 15.124 1.00 14.06 223 ALA A CA 1
ATOM 1671 C C . ALA A 1 227 ? 52.363 26.876 16.098 1.00 13.72 223 ALA A C 1
ATOM 1672 O O . ALA A 1 227 ? 53.051 27.837 15.765 1.00 14.70 223 ALA A O 1
ATOM 1674 N N . GLY A 1 228 ? 51.786 26.797 17.300 1.00 13.18 224 GLY A N 1
ATOM 1675 C CA . GLY A 1 228 ? 52.060 27.785 18.341 1.00 13.12 224 GLY A CA 1
ATOM 1676 C C . GLY A 1 228 ? 53.510 27.763 18.782 1.00 13.27 224 GLY A C 1
ATOM 1677 O O . GLY A 1 228 ? 54.097 28.811 19.057 1.00 12.73 224 GLY A O 1
ATOM 1678 N N . MET A 1 229 ? 54.090 26.563 18.871 1.00 13.61 225 MET A N 1
ATOM 1679 C CA . MET A 1 229 ? 55.504 26.422 19.232 1.00 13.85 225 MET A CA 1
ATOM 1680 C C . MET A 1 229 ? 56.386 27.050 18.156 1.00 13.62 225 MET A C 1
ATOM 1681 O O . MET A 1 229 ? 57.370 27.683 18.489 1.00 14.17 225 MET A O 1
ATOM 1686 N N . ARG A 1 230 ? 56.023 26.863 16.883 1.00 13.47 226 ARG A N 1
ATOM 1687 C CA . ARG A 1 230 ? 56.784 27.466 15.769 1.00 14.86 226 ARG A CA 1
ATOM 1688 C C . ARG A 1 230 ? 56.686 28.992 15.843 1.00 13.90 226 ARG A C 1
ATOM 1689 O O . ARG A 1 230 ? 57.710 29.694 15.710 1.00 14.43 226 ARG A O 1
ATOM 1697 N N . TYR A 1 231 ? 55.478 29.514 16.087 1.00 13.17 227 TYR A N 1
ATOM 1698 C CA A TYR A 1 231 ? 55.256 30.952 16.265 0.50 12.77 227 TYR A CA 1
ATOM 1699 C CA B TYR A 1 231 ? 55.279 30.951 16.245 0.50 12.66 227 TYR A CA 1
ATOM 1700 C C . TYR A 1 231 ? 56.138 31.501 17.389 1.00 12.85 227 TYR A C 1
ATOM 1701 O O . TYR A 1 231 ? 56.821 32.500 17.235 1.00 13.30 227 TYR A O 1
ATOM 1718 N N . GLU A 1 232 ? 56.106 30.830 18.535 1.00 12.61 228 GLU A N 1
ATOM 1719 C CA . GLU A 1 232 ? 56.869 31.290 19.697 1.00 12.17 228 GLU A CA 1
ATOM 1720 C C . GLU A 1 232 ? 58.372 31.219 19.447 1.00 12.32 228 GLU A C 1
ATOM 1721 O O . GLU A 1 232 ? 59.109 32.115 19.851 1.00 12.32 228 GLU A O 1
ATOM 1727 N N . ARG A 1 233 ? 58.823 30.165 18.766 1.00 12.98 229 ARG A N 1
ATOM 1728 C CA . ARG A 1 233 ? 60.238 30.045 18.442 1.00 12.78 229 ARG A CA 1
ATOM 1729 C C . ARG A 1 233 ? 60.722 31.174 17.536 1.00 13.44 229 ARG A C 1
ATOM 1730 O O . ARG A 1 233 ? 61.790 31.729 17.782 1.00 13.76 229 ARG A O 1
ATOM 1738 N N . ASP A 1 234 ? 59.913 31.540 16.543 1.00 13.91 230 ASP A N 1
ATOM 1739 C CA . ASP A 1 234 ? 60.257 32.674 15.661 1.00 14.47 230 ASP A CA 1
ATOM 1740 C C . ASP A 1 234 ? 60.329 33.957 16.487 1.00 14.69 230 ASP A C 1
ATOM 1741 O O . ASP A 1 234 ? 61.259 34.751 16.308 1.00 15.92 230 ASP A O 1
ATOM 1746 N N . ALA A 1 235 ? 59.352 34.175 17.380 1.00 14.02 231 ALA A N 1
ATOM 1747 C CA . ALA A 1 235 ? 59.347 35.379 18.215 1.00 13.94 231 ALA A CA 1
ATOM 1748 C C . ALA A 1 235 ? 60.580 35.431 19.120 1.00 13.86 231 ALA A C 1
ATOM 1749 O O . ALA A 1 235 ? 61.164 36.500 19.335 1.00 14.15 231 ALA A O 1
ATOM 1751 N N . PHE A 1 236 ? 60.968 34.265 19.642 1.00 13.84 232 PHE A N 1
ATOM 1752 C CA . PHE A 1 236 ? 62.144 34.164 20.506 1.00 13.67 232 PHE A CA 1
ATOM 1753 C C . PHE A 1 236 ? 63.429 34.534 19.738 1.00 13.54 232 PHE A C 1
ATOM 1754 O O . PHE A 1 236 ? 64.212 35.335 20.221 1.00 13.57 232 PHE A O 1
ATOM 1762 N N . TYR A 1 237 ? 63.633 33.933 18.573 1.00 14.71 233 TYR A N 1
ATOM 1763 C CA . TYR A 1 237 ? 64.801 34.294 17.757 1.00 15.38 233 TYR A CA 1
ATOM 1764 C C . TYR A 1 237 ? 64.854 35.813 17.557 1.00 16.47 233 TYR A C 1
ATOM 1765 O O . TYR A 1 237 ? 65.931 36.418 17.660 1.00 16.17 233 TYR A O 1
ATOM 1774 N N . ALA A 1 238 ? 63.697 36.412 17.270 1.00 16.16 234 ALA A N 1
ATOM 1775 C CA . ALA A 1 238 ? 63.665 37.851 16.941 1.00 16.94 234 ALA A CA 1
ATOM 1776 C C . ALA A 1 238 ? 64.006 38.750 18.113 1.00 17.58 234 ALA A C 1
ATOM 1777 O O . ALA A 1 238 ? 64.397 39.899 17.909 1.00 17.59 234 ALA A O 1
ATOM 1779 N N . MET A 1 239 ? 63.865 38.256 19.347 1.00 17.30 235 MET A N 1
ATOM 1780 C CA . MET A 1 239 ? 64.188 39.085 20.501 1.00 18.55 235 MET A CA 1
ATOM 1781 C C . MET A 1 239 ? 65.688 39.354 20.594 1.00 18.35 235 MET A C 1
ATOM 1782 O O . MET A 1 239 ? 66.144 40.311 21.255 1.00 18.85 235 MET A O 1
ATOM 1787 N N . PHE A 1 240 ? 66.480 38.505 19.948 1.00 18.94 236 PHE A N 1
ATOM 1788 C CA . PHE A 1 240 ? 67.921 38.646 20.008 1.00 19.34 236 PHE A CA 1
ATOM 1789 C C . PHE A 1 240 ? 68.416 39.781 19.127 1.00 22.28 236 PHE A C 1
ATOM 1790 O O . PHE A 1 240 ? 69.563 40.124 19.195 1.00 23.87 236 PHE A O 1
ATOM 1798 N N . ASP A 1 241 ? 67.490 40.381 18.393 1.00 23.66 237 ASP A N 1
ATOM 1799 C CA . ASP A 1 241 ? 67.732 41.565 17.580 1.00 25.24 237 ASP A CA 1
ATOM 1800 C C . ASP A 1 241 ? 67.708 42.827 18.425 1.00 25.78 237 ASP A C 1
ATOM 1801 O O . ASP A 1 241 ? 68.145 43.874 17.964 1.00 25.73 237 ASP A O 1
ATOM 1806 N N . THR A 1 242 ? 67.189 42.743 19.651 1.00 24.76 238 THR A N 1
ATOM 1807 C CA . THR A 1 242 ? 66.960 43.952 20.444 1.00 24.26 238 THR A CA 1
ATOM 1808 C C . THR A 1 242 ? 68.119 44.338 21.365 1.00 24.34 238 THR A C 1
ATOM 1809 O O . THR A 1 242 ? 68.831 43.469 21.886 1.00 25.18 238 THR A O 1
ATOM 1813 N N . HIS A 1 243 ? 68.275 45.644 21.603 1.00 24.47 239 HIS A N 1
ATOM 1814 C CA . HIS A 1 243 ? 69.171 46.149 22.643 1.00 23.72 239 HIS A CA 1
ATOM 1815 C C . HIS A 1 243 ? 68.791 45.623 24.052 1.00 22.48 239 HIS A C 1
ATOM 1816 O O . HIS A 1 243 ? 69.663 45.325 24.873 1.00 23.04 239 HIS A O 1
ATOM 1823 N N . ASP A 1 244 ? 67.489 45.559 24.329 1.00 20.92 240 ASP A N 1
ATOM 1824 C CA . ASP A 1 244 ? 67.018 45.125 25.650 1.00 20.24 240 ASP A CA 1
ATOM 1825 C C . ASP A 1 244 ? 67.431 43.700 25.990 1.00 18.60 240 ASP A C 1
ATOM 1826 O O . ASP A 1 244 ? 67.650 43.389 27.162 1.00 17.92 240 ASP A O 1
ATOM 1831 N N . GLN A 1 245 ? 67.532 42.828 24.989 1.00 18.46 241 GLN A N 1
ATOM 1832 C CA . GLN A 1 245 ? 67.997 41.466 25.255 1.00 18.38 241 GLN A CA 1
ATOM 1833 C C . GLN A 1 245 ? 69.454 41.480 25.718 1.00 18.96 241 GLN A C 1
ATOM 1834 O O . GLN A 1 245 ? 69.833 40.825 26.699 1.00 18.27 241 GLN A O 1
ATOM 1840 N N . THR A 1 246 ? 70.297 42.225 25.010 1.00 19.49 242 THR A N 1
ATOM 1841 C CA . THR A 1 246 ? 71.696 42.291 25.419 1.00 20.81 242 THR A CA 1
ATOM 1842 C C . THR A 1 246 ? 71.830 42.901 26.810 1.00 20.19 242 THR A C 1
ATOM 1843 O O . THR A 1 246 ? 72.558 42.378 27.646 1.00 20.95 242 THR A O 1
ATOM 1847 N N . GLU A 1 247 ? 71.105 43.995 27.049 1.00 19.71 243 GLU A N 1
ATOM 1848 C CA . GLU A 1 247 ? 71.168 44.688 28.322 1.00 20.69 243 GLU A CA 1
ATOM 1849 C C . GLU A 1 247 ? 70.609 43.843 29.476 1.00 20.10 243 GLU A C 1
ATOM 1850 O O . GLU A 1 247 ? 71.198 43.770 30.548 1.00 20.96 243 GLU A O 1
ATOM 1856 N N . GLY A 1 248 ? 69.474 43.184 29.239 1.00 19.28 244 GLY A N 1
ATOM 1857 C CA . GLY A 1 248 ? 68.874 42.344 30.269 1.00 19.06 244 GLY A CA 1
ATOM 1858 C C . GLY A 1 248 ? 69.767 41.187 30.687 1.00 19.06 244 GLY A C 1
ATOM 1859 O O . GLY A 1 248 ? 69.940 40.906 31.882 1.00 19.08 244 GLY A O 1
ATOM 1860 N N . MET A 1 249 ? 70.329 40.491 29.701 1.00 19.17 245 MET A N 1
ATOM 1861 C CA . MET A 1 249 ? 71.221 39.361 29.999 1.00 19.39 245 MET A CA 1
ATOM 1862 C C . MET A 1 249 ? 72.575 39.801 30.575 1.00 21.02 245 MET A C 1
ATOM 1863 O O . MET A 1 249 ? 73.092 39.174 31.489 1.00 22.08 245 MET A O 1
ATOM 1868 N N . THR A 1 250 ? 73.105 40.916 30.075 1.00 22.25 246 THR A N 1
ATOM 1869 C CA . THR A 1 250 ? 74.373 41.436 30.607 1.00 23.65 246 THR A CA 1
ATOM 1870 C C . THR A 1 250 ? 74.205 41.887 32.056 1.00 24.91 246 THR A C 1
ATOM 1871 O O . THR A 1 250 ? 75.064 41.615 32.900 1.00 25.15 246 THR A O 1
ATOM 1875 N N . ALA A 1 251 ? 73.080 42.537 32.356 1.00 25.59 247 ALA A N 1
ATOM 1876 C CA . ALA A 1 251 ? 72.791 42.998 33.713 1.00 26.81 247 ALA A CA 1
ATOM 1877 C C . ALA A 1 251 ? 72.713 41.829 34.689 1.00 27.77 247 ALA A C 1
ATOM 1878 O O . ALA A 1 251 ? 73.272 41.885 35.795 1.00 28.28 247 ALA A O 1
ATOM 1880 N N . PHE A 1 252 ? 72.041 40.763 34.262 1.00 28.39 248 PHE A N 1
ATOM 1881 C CA . PHE A 1 252 ? 71.976 39.528 35.039 1.00 29.44 248 PHE A CA 1
ATOM 1882 C C . PHE A 1 252 ? 73.379 39.022 35.379 1.00 30.04 248 PHE A C 1
ATOM 1883 O O . PHE A 1 252 ? 73.707 38.805 36.556 1.00 30.50 248 PHE A O 1
ATOM 1891 N N . LEU A 1 253 ? 74.198 38.844 34.341 1.00 30.14 249 LEU A N 1
ATOM 1892 C CA . LEU A 1 253 ? 75.563 38.325 34.475 1.00 30.97 249 LEU A CA 1
ATOM 1893 C C . LEU A 1 253 ? 76.472 39.227 35.311 1.00 31.90 249 LEU A C 1
ATOM 1894 O O . LEU A 1 253 ? 77.368 38.734 35.999 1.00 33.00 249 LEU A O 1
ATOM 1899 N N . GLU A 1 254 ? 76.228 40.536 35.263 1.00 32.90 250 GLU A N 1
ATOM 1900 C CA . GLU A 1 254 ? 76.999 41.523 36.037 1.00 34.16 250 GLU A CA 1
ATOM 1901 C C . GLU A 1 254 ? 76.358 41.859 37.391 1.00 35.05 250 GLU A C 1
ATOM 1902 O O . GLU A 1 254 ? 76.772 42.815 38.063 1.00 35.81 250 GLU A O 1
ATOM 1908 N N . LYS A 1 255 ? 75.366 41.065 37.790 1.00 35.15 251 LYS A N 1
ATOM 1909 C CA . LYS A 1 255 ? 74.692 41.213 39.087 1.00 36.20 251 LYS A CA 1
ATOM 1910 C C . LYS A 1 255 ? 74.230 42.656 39.374 1.00 36.79 251 LYS A C 1
ATOM 1911 O O . LYS A 1 255 ? 74.379 43.161 40.496 1.00 37.57 251 LYS A O 1
ATOM 1913 N N . ARG A 1 256 ? 73.659 43.306 38.354 1.00 36.68 252 ARG A N 1
ATOM 1914 C CA . ARG A 1 256 ? 73.186 44.696 38.454 1.00 36.83 252 ARG A CA 1
ATOM 1915 C C . ARG A 1 256 ? 71.777 44.860 37.865 1.00 36.76 252 ARG A C 1
ATOM 1916 O O . ARG A 1 256 ? 71.243 43.933 37.254 1.00 36.34 252 ARG A O 1
ATOM 1924 N N . THR A 1 257 ? 71.191 46.042 38.050 1.00 36.69 253 THR A N 1
ATOM 1925 C CA . THR A 1 257 ? 69.862 46.337 37.520 1.00 36.74 253 THR A CA 1
ATOM 1926 C C . THR A 1 257 ? 69.981 46.692 36.035 1.00 35.20 253 THR A C 1
ATOM 1927 O O . THR A 1 257 ? 70.872 47.453 35.649 1.00 35.47 253 THR A O 1
ATOM 1931 N N . PRO A 1 258 ? 69.096 46.122 35.194 1.00 34.11 254 PRO A N 1
ATOM 1932 C CA . PRO A 1 258 ? 69.100 46.506 33.785 1.00 32.99 254 PRO A CA 1
ATOM 1933 C C . PRO A 1 258 ? 68.519 47.891 33.563 1.00 32.32 254 PRO A C 1
ATOM 1934 O O . PRO A 1 258 ? 67.647 48.334 34.312 1.00 31.97 254 PRO A O 1
ATOM 1938 N N . GLU A 1 259 ? 69.014 48.563 32.535 1.00 31.25 255 GLU A N 1
ATOM 1939 C CA . GLU A 1 259 ? 68.472 49.845 32.112 1.00 31.07 255 GLU A CA 1
ATOM 1940 C C . GLU A 1 259 ? 67.895 49.655 30.716 1.00 29.29 255 GLU A C 1
ATOM 1941 O O . GLU A 1 259 ? 68.605 49.774 29.715 1.00 29.03 255 GLU A O 1
ATOM 1947 N N . PHE A 1 260 ? 66.612 49.303 30.664 1.00 27.70 256 PHE A N 1
ATOM 1948 C CA . PHE A 1 260 ? 65.943 49.022 29.395 1.00 26.39 256 PHE A CA 1
ATOM 1949 C C . PHE A 1 260 ? 65.619 50.307 28.676 1.00 26.56 256 PHE A C 1
ATOM 1950 O O . PHE A 1 260 ? 65.176 51.279 29.293 1.00 28.12 256 PHE A O 1
ATOM 1958 N N . THR A 1 261 ? 65.856 50.322 27.371 1.00 25.13 257 THR A N 1
ATOM 1959 C CA . THR A 1 261 ? 65.648 51.534 26.592 1.00 24.60 257 THR A CA 1
ATOM 1960 C C . THR A 1 261 ? 64.767 51.389 25.354 1.00 23.46 257 THR A C 1
ATOM 1961 O O . THR A 1 261 ? 64.356 52.404 24.780 1.00 23.76 257 THR A O 1
ATOM 1965 N N . ASP A 1 262 ? 64.498 50.154 24.913 1.00 21.32 258 ASP A N 1
ATOM 1966 C CA . ASP A 1 262 ? 63.790 49.980 23.647 1.00 21.46 258 ASP A CA 1
ATOM 1967 C C . ASP A 1 262 ? 62.349 50.467 23.770 1.00 22.19 258 ASP A C 1
ATOM 1968 O O . ASP A 1 262 ? 61.737 50.369 24.853 1.00 21.15 258 ASP A O 1
ATOM 1973 N N . ARG A 1 263 ? 61.821 51.007 22.681 1.00 23.07 259 ARG A N 1
ATOM 1974 C CA . ARG A 1 263 ? 60.446 51.500 22.667 1.00 25.11 259 ARG A CA 1
ATOM 1975 C C . ARG A 1 263 ? 59.456 50.420 22.307 1.00 25.04 259 ARG A C 1
ATOM 1976 O O . ARG A 1 263 ? 59.818 49.374 21.750 1.00 24.62 259 ARG A O 1
#